Protein AF-A0A1M5C1E5-F1 (afdb_monomer)

InterPro domains:
  IPR022385 Rhs repeat-associated core [TIGR03696] (113-191)
  IPR050708 Type VI secretion system VgrG/RHS [PTHR32305] (22-192)

Organism: NCBI:txid1302685

pLDDT: mean 88.47, std 9.49, range [48.44, 97.88]

Secondary structure (DSSP, 8-state):
-EEEETTEEEEEETTEEEEEE---B-TTSPBPPPEEEEEEEEETTEEEETTTTEEEEEEE-TT--EEEEE--SSSSS---S--EEEEEEE-TTS-EEEEEEE-TTSEEEE--B-TTS-B-------------B-GGGPEEPTTS-EE-SSSEEETTTTEESS--TTGGGGTTS-TTBSGGG-TTT---SS--

Structure (mmCIF, N/CA/C/O backbone):
data_AF-A0A1M5C1E5-F1
#
_entry.id   AF-A0A1M5C1E5-F1
#
loop_
_atom_site.group_PDB
_atom_site.id
_atom_site.type_symbol
_atom_site.label_atom_id
_atom_site.label_alt_id
_atom_site.label_comp_id
_atom_site.label_asym_id
_atom_site.label_entity_id
_atom_site.label_seq_id
_atom_site.pdbx_PDB_ins_code
_atom_site.Cartn_x
_atom_site.Cartn_y
_atom_site.Cartn_z
_atom_site.occupancy
_atom_site.B_iso_or_equiv
_atom_site.auth_seq_id
_atom_site.auth_comp_id
_atom_site.auth_asym_id
_atom_site.auth_atom_id
_atom_site.pdbx_PDB_model_num
ATOM 1 N N . MET A 1 1 ? -10.486 11.184 -4.206 1.00 83.50 1 MET A N 1
ATOM 2 C CA . MET A 1 1 ? -9.919 11.755 -2.956 1.00 83.50 1 MET A CA 1
ATOM 3 C C . MET A 1 1 ? -8.552 12.344 -3.290 1.00 83.50 1 MET A C 1
ATOM 5 O O . MET A 1 1 ? -7.926 11.838 -4.205 1.00 83.50 1 MET A O 1
ATOM 9 N N . LYS A 1 2 ? -8.127 13.438 -2.652 1.00 86.75 2 LYS A N 1
ATOM 10 C CA . LYS A 1 2 ? -6.862 14.134 -2.951 1.00 86.75 2 LYS A CA 1
ATOM 11 C C . LYS A 1 2 ? -6.040 14.255 -1.671 1.00 86.75 2 LYS A C 1
ATOM 13 O O . LYS A 1 2 ? -6.591 14.672 -0.653 1.00 86.75 2 LYS A O 1
ATOM 18 N N . LYS A 1 3 ? -4.748 13.933 -1.739 1.00 85.31 3 LYS A N 1
ATOM 19 C CA . LYS A 1 3 ? -3.771 14.101 -0.653 1.00 85.31 3 LYS A CA 1
ATOM 20 C C . LYS A 1 3 ? -2.665 15.060 -1.088 1.00 85.31 3 LYS A C 1
ATOM 22 O O . LYS A 1 3 ? -2.269 15.080 -2.253 1.00 85.31 3 LYS A O 1
ATOM 27 N N . LEU A 1 4 ? -2.209 15.883 -0.148 1.00 83.75 4 LEU A N 1
ATOM 28 C CA . LEU A 1 4 ? -1.144 16.866 -0.336 1.00 83.75 4 LEU A CA 1
ATOM 29 C C . LEU A 1 4 ? -0.141 16.718 0.807 1.00 83.75 4 LEU A C 1
ATOM 31 O O . LEU A 1 4 ? -0.484 17.006 1.952 1.00 83.75 4 LEU A O 1
ATOM 35 N N . PHE A 1 5 ? 1.089 16.319 0.493 1.00 76.06 5 PHE A N 1
ATOM 36 C CA . PHE A 1 5 ? 2.175 16.203 1.468 1.00 76.06 5 PHE A CA 1
ATOM 37 C C . PHE A 1 5 ? 3.477 16.738 0.879 1.00 76.06 5 PHE A C 1
ATOM 39 O O . PHE A 1 5 ? 3.851 16.394 -0.238 1.00 76.06 5 PHE A O 1
ATOM 46 N N . GLY A 1 6 ? 4.161 17.623 1.612 1.00 71.31 6 GLY A N 1
ATOM 47 C CA . GLY A 1 6 ? 5.462 18.169 1.198 1.00 71.31 6 GLY A CA 1
ATOM 48 C C . GLY A 1 6 ? 5.471 18.881 -0.165 1.00 71.31 6 GLY A C 1
ATOM 49 O O . GLY A 1 6 ? 6.524 18.980 -0.781 1.00 71.31 6 GLY A O 1
ATOM 50 N N . GLY A 1 7 ? 4.312 19.341 -0.656 1.00 75.56 7 GLY A N 1
ATOM 51 C CA . GLY A 1 7 ? 4.154 19.946 -1.987 1.00 75.56 7 GLY A CA 1
ATOM 52 C C . GLY A 1 7 ? 3.824 18.960 -3.116 1.00 75.56 7 GLY A C 1
ATOM 53 O O . GLY A 1 7 ? 3.476 19.397 -4.210 1.00 75.56 7 GLY A O 1
ATOM 54 N N . LEU A 1 8 ? 3.858 17.650 -2.856 1.00 81.19 8 LEU A N 1
ATOM 55 C CA . LEU A 1 8 ? 3.439 16.610 -3.794 1.00 81.19 8 LEU A CA 1
ATOM 56 C C . LEU A 1 8 ? 1.943 16.312 -3.643 1.00 81.19 8 LEU A C 1
ATOM 58 O O . LEU A 1 8 ? 1.431 16.145 -2.533 1.00 81.19 8 LEU A O 1
ATOM 62 N N . GLN A 1 9 ? 1.252 16.237 -4.781 1.00 89.50 9 GLN A N 1
ATOM 63 C CA . GLN A 1 9 ? -0.158 15.872 -4.866 1.00 89.50 9 GLN A CA 1
ATOM 64 C C . GLN A 1 9 ? -0.317 14.423 -5.325 1.00 89.50 9 GLN A C 1
ATOM 66 O O . GLN A 1 9 ? 0.256 14.027 -6.345 1.00 89.50 9 GLN A O 1
ATOM 71 N N . THR A 1 10 ? -1.155 13.678 -4.604 1.00 89.69 10 THR A N 1
ATOM 72 C CA . THR A 1 10 ? -1.630 12.350 -5.002 1.00 89.69 10 THR A CA 1
ATOM 73 C C . THR A 1 10 ? -3.153 12.361 -5.074 1.00 89.69 10 THR A C 1
ATOM 75 O O . THR A 1 10 ? -3.825 12.668 -4.086 1.00 89.69 10 THR A O 1
ATOM 78 N N . ASP A 1 11 ? -3.697 12.006 -6.233 1.00 92.62 11 ASP A N 1
ATOM 79 C CA . ASP A 1 11 ? -5.134 11.895 -6.459 1.00 92.62 11 ASP A CA 1
ATOM 80 C C . ASP A 1 11 ? -5.540 10.428 -6.582 1.00 92.62 11 ASP A C 1
ATOM 82 O O . ASP A 1 11 ? -4.899 9.636 -7.267 1.00 92.62 11 ASP A O 1
ATOM 86 N N . TYR A 1 12 ? -6.644 10.088 -5.931 1.00 91.75 12 TYR A N 1
ATOM 87 C CA . TYR A 1 12 ? -7.248 8.764 -5.915 1.00 91.75 12 TYR A CA 1
ATOM 88 C C . TYR A 1 12 ? -8.570 8.838 -6.673 1.00 91.75 12 TYR A C 1
ATOM 90 O O .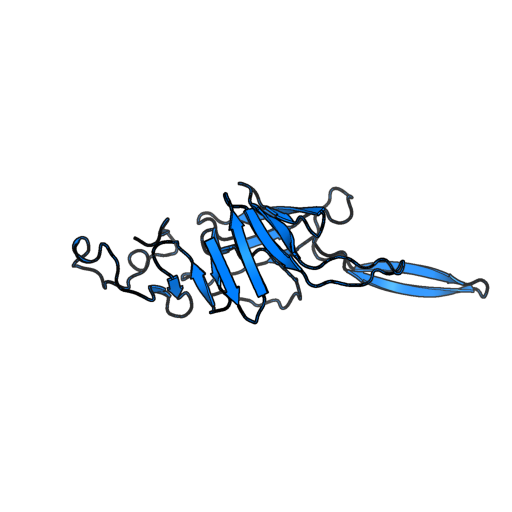 TYR A 1 12 ? -9.507 9.512 -6.211 1.00 91.75 12 TYR A O 1
ATOM 98 N N . LEU A 1 13 ? -8.645 8.154 -7.811 1.00 92.12 13 LEU A N 1
ATOM 99 C CA . LEU A 1 13 ? -9.820 8.093 -8.679 1.00 92.12 13 LEU A CA 1
ATOM 100 C C . LEU A 1 13 ? -10.108 6.628 -9.016 1.00 92.12 13 LEU A C 1
ATOM 102 O O . LEU A 1 13 ? -9.244 5.949 -9.557 1.00 92.12 13 LEU A O 1
ATOM 106 N N . ASP A 1 14 ? -11.294 6.143 -8.638 1.00 88.62 14 ASP A N 1
ATOM 107 C CA . ASP A 1 14 ? -11.742 4.755 -8.846 1.00 88.62 14 ASP A CA 1
ATOM 108 C C . ASP A 1 14 ? -10.737 3.681 -8.385 1.00 88.62 14 ASP A C 1
ATOM 110 O O . ASP A 1 14 ? -10.603 2.615 -8.975 1.00 88.62 14 ASP A O 1
ATOM 114 N N . GLY A 1 15 ? -10.017 3.968 -7.295 1.00 86.38 15 GLY A N 1
ATOM 115 C CA . GLY A 1 15 ? -9.001 3.077 -6.725 1.00 86.38 15 GLY A CA 1
ATOM 116 C C . GLY A 1 15 ? -7.611 3.214 -7.353 1.00 86.38 15 GLY A C 1
ATOM 117 O O . GLY A 1 15 ? -6.651 2.696 -6.791 1.00 86.38 15 GLY A O 1
ATOM 118 N N . PHE A 1 16 ? -7.464 3.953 -8.452 1.00 93.25 16 PHE A N 1
ATOM 119 C CA . PHE A 1 16 ? -6.165 4.258 -9.049 1.00 93.25 16 PHE A CA 1
ATOM 120 C C . PHE A 1 16 ? -5.522 5.466 -8.383 1.00 93.25 16 PHE A C 1
ATOM 122 O O . PHE A 1 16 ? -6.209 6.406 -7.978 1.00 93.25 16 PHE A O 1
ATOM 129 N N . GLN A 1 17 ? -4.193 5.449 -8.305 1.00 93.44 17 GLN A N 1
ATOM 130 C CA . GLN A 1 17 ? -3.409 6.560 -7.780 1.00 93.44 17 GLN A CA 1
ATOM 131 C C . GLN A 1 17 ? -2.730 7.298 -8.920 1.00 93.44 17 GLN A C 1
ATOM 133 O O . GLN A 1 17 ? -2.003 6.707 -9.722 1.00 93.44 17 GLN A O 1
ATOM 138 N N . TYR A 1 18 ? -2.912 8.607 -8.935 1.00 92.75 18 TYR A N 1
ATOM 139 C CA . TYR A 1 18 ? -2.228 9.534 -9.813 1.00 92.75 18 TYR A CA 1
ATOM 140 C C . TYR A 1 18 ? -1.311 10.392 -8.959 1.00 92.75 18 TYR A C 1
ATOM 142 O O . TYR A 1 18 ? -1.738 10.905 -7.928 1.00 92.75 18 TYR A O 1
ATOM 150 N N . LYS A 1 19 ? -0.064 10.577 -9.383 1.00 90.06 19 LYS A N 1
ATOM 151 C CA . LYS A 1 19 ? 0.907 11.415 -8.674 1.00 90.06 19 LYS A CA 1
ATOM 152 C C . LYS A 1 19 ? 1.333 12.563 -9.573 1.00 90.06 19 LYS A C 1
ATOM 154 O O . LYS A 1 19 ? 1.520 12.374 -10.777 1.00 90.06 19 LYS A O 1
ATOM 159 N N . PHE A 1 20 ? 1.466 13.749 -8.992 1.00 89.19 20 PHE A N 1
ATOM 160 C CA . PHE A 1 20 ? 2.030 14.887 -9.701 1.00 89.19 20 PHE A CA 1
ATOM 161 C C . PHE A 1 20 ? 3.510 14.632 -9.998 1.00 89.19 20 PHE A C 1
ATOM 163 O O . PHE A 1 20 ? 4.272 14.252 -9.105 1.00 89.19 20 PHE A O 1
ATOM 170 N N . THR A 1 21 ? 3.913 14.855 -11.244 1.00 85.56 21 THR A N 1
ATOM 171 C CA . THR A 1 21 ? 5.302 14.770 -11.695 1.00 85.56 21 THR A CA 1
ATOM 172 C C . THR A 1 21 ? 5.751 16.128 -12.210 1.00 85.56 21 THR A C 1
ATOM 174 O O . THR A 1 21 ? 5.031 16.762 -12.982 1.00 85.56 21 THR A O 1
ATOM 177 N N . TYR A 1 22 ? 6.942 16.561 -11.801 1.00 86.62 22 TYR A N 1
ATOM 178 C CA . TYR A 1 22 ? 7.580 17.755 -12.349 1.00 86.62 22 TYR A CA 1
ATOM 179 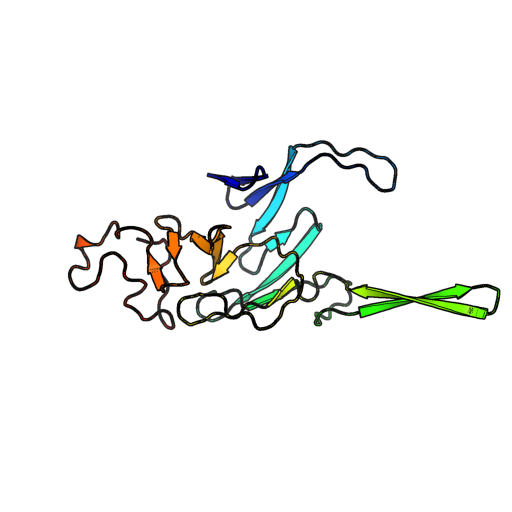C C . TYR A 1 22 ? 8.175 17.461 -13.728 1.00 86.62 22 TYR A C 1
ATOM 181 O O . TYR A 1 22 ? 8.555 16.325 -14.015 1.00 86.62 22 TYR A O 1
ATOM 189 N N . ALA A 1 23 ? 8.261 18.497 -14.562 1.00 88.31 23 ALA A N 1
ATOM 190 C CA . ALA A 1 23 ? 8.984 18.435 -15.823 1.00 88.31 23 ALA A CA 1
ATOM 191 C C . ALA A 1 23 ? 10.457 18.060 -15.583 1.00 88.31 23 ALA A C 1
ATOM 193 O O . ALA A 1 23 ? 11.100 18.588 -14.673 1.00 88.31 23 ALA A O 1
ATOM 194 N N . TRP A 1 24 ? 10.979 17.168 -16.418 1.00 87.00 24 TRP A N 1
ATOM 195 C CA . TRP A 1 24 ? 12.388 16.778 -16.462 1.00 87.00 24 TRP A CA 1
ATOM 196 C C . TRP A 1 24 ? 12.835 16.593 -17.917 1.00 87.00 24 TRP A C 1
ATOM 198 O O . TRP A 1 24 ? 12.003 16.308 -18.785 1.00 87.00 24 TRP A O 1
ATOM 208 N N . GLU A 1 25 ? 14.128 16.782 -18.165 1.00 90.38 25 GLU A N 1
ATOM 209 C CA . GLU A 1 25 ? 14.773 16.565 -19.462 1.00 90.38 25 GLU A CA 1
ATOM 210 C C . GLU A 1 25 ? 15.360 15.156 -19.506 1.00 90.38 25 GLU A C 1
ATOM 212 O O . GLU A 1 25 ? 16.130 14.790 -18.614 1.00 90.38 25 GLU A O 1
ATOM 217 N N . ASP A 1 26 ? 14.997 14.372 -20.520 1.00 83.88 26 ASP A N 1
ATOM 218 C CA . ASP A 1 26 ? 15.567 13.041 -20.700 1.00 83.88 26 ASP A CA 1
ATOM 219 C C . ASP A 1 26 ? 16.973 13.052 -21.310 1.00 83.88 26 ASP A C 1
ATOM 221 O O . ASP A 1 26 ? 17.477 14.074 -21.769 1.00 83.88 26 ASP A O 1
ATOM 225 N N . GLU A 1 27 ? 17.629 11.888 -21.324 1.00 85.06 27 GLU A N 1
ATOM 226 C CA . GLU A 1 27 ? 18.983 11.723 -21.877 1.00 85.06 27 GLU A CA 1
ATOM 227 C C . GLU A 1 27 ? 19.077 12.086 -23.372 1.00 85.06 27 GLU A C 1
ATOM 229 O O . GLU A 1 27 ? 20.174 12.262 -23.902 1.00 85.06 27 GLU A O 1
ATOM 234 N N . THR A 1 28 ? 17.935 12.213 -24.059 1.00 89.62 28 THR A N 1
ATOM 235 C CA . THR A 1 28 ? 17.840 12.624 -25.466 1.00 89.62 28 THR A CA 1
ATOM 236 C C . THR A 1 28 ? 17.576 14.124 -25.642 1.00 89.62 28 THR A C 1
ATOM 238 O O . THR A 1 28 ? 17.515 14.599 -26.776 1.00 89.62 28 THR A O 1
ATOM 241 N N . GLY A 1 29 ? 17.450 14.878 -24.544 1.00 88.56 29 GLY A N 1
ATOM 242 C CA . GLY A 1 29 ? 17.147 16.311 -24.539 1.00 88.56 29 GLY A CA 1
ATOM 243 C C . GLY A 1 29 ? 15.657 16.636 -24.687 1.00 88.56 29 GLY A C 1
ATOM 244 O O . GLY A 1 29 ? 15.286 17.776 -24.979 1.00 88.56 29 GLY A O 1
ATOM 245 N N . THR A 1 30 ? 14.774 15.644 -24.536 1.00 91.19 30 THR A N 1
ATOM 246 C CA . THR A 1 30 ? 13.326 15.847 -24.638 1.00 91.19 30 THR A CA 1
ATOM 247 C C . THR A 1 30 ? 12.769 16.268 -23.282 1.00 91.19 30 THR A C 1
ATOM 249 O O . THR A 1 30 ? 12.888 15.555 -22.287 1.00 91.19 30 THR A O 1
ATOM 252 N N . MET A 1 31 ? 12.103 17.423 -23.242 1.00 87.88 31 MET A N 1
ATOM 253 C CA . MET A 1 31 ? 11.408 17.894 -22.045 1.00 87.88 31 MET A CA 1
ATOM 254 C C . MET A 1 31 ? 10.065 17.189 -21.875 1.00 87.88 31 MET A C 1
ATOM 256 O O . MET A 1 31 ? 9.195 17.242 -22.748 1.00 87.88 31 MET A O 1
ATOM 260 N N . THR A 1 32 ? 9.855 16.593 -20.707 1.00 86.25 32 THR A N 1
ATOM 261 C CA . THR A 1 32 ? 8.530 16.132 -20.284 1.00 86.25 32 THR A CA 1
ATOM 262 C C . THR A 1 32 ? 7.710 17.287 -19.710 1.00 86.25 32 THR A C 1
ATOM 264 O O . THR A 1 32 ? 8.248 18.249 -19.165 1.00 86.25 32 THR A O 1
ATOM 267 N N . THR A 1 33 ? 6.384 17.213 -19.835 1.00 87.25 33 THR A N 1
ATOM 268 C CA . THR A 1 33 ? 5.474 18.200 -19.237 1.00 87.25 33 THR A CA 1
ATOM 269 C C . THR A 1 33 ? 5.168 17.845 -17.790 1.00 87.25 33 THR A C 1
ATOM 271 O O . THR A 1 33 ? 4.992 16.666 -17.459 1.00 87.25 33 THR A O 1
ATOM 274 N N . ASP A 1 34 ? 5.004 18.862 -16.952 1.00 89.75 34 ASP A N 1
ATOM 275 C CA . ASP A 1 34 ? 4.446 18.691 -15.621 1.00 89.75 34 ASP A CA 1
ATOM 276 C C . ASP A 1 34 ? 2.985 18.221 -15.687 1.00 89.75 34 ASP A C 1
ATOM 278 O O . ASP A 1 34 ? 2.272 18.407 -16.679 1.00 89.75 34 ASP A O 1
ATOM 282 N N . GLY A 1 35 ? 2.533 17.551 -14.631 1.00 90.81 35 GLY A N 1
ATOM 283 C CA . GLY A 1 35 ? 1.135 17.157 -14.515 1.00 90.81 35 GLY A CA 1
ATOM 284 C C . GLY A 1 35 ? 0.910 15.877 -13.732 1.00 90.81 35 GLY A C 1
ATOM 285 O O . GLY A 1 35 ? 1.833 15.242 -13.227 1.00 90.81 35 GLY A O 1
ATOM 286 N N . MET A 1 36 ? -0.360 15.496 -13.634 1.00 90.44 36 MET A N 1
ATOM 287 C CA . MET A 1 36 ? -0.764 14.249 -12.994 1.00 90.44 36 MET A CA 1
ATOM 288 C C . MET A 1 36 ? -0.504 13.072 -13.932 1.00 90.44 36 MET A C 1
ATOM 290 O O . MET A 1 36 ? -0.993 13.047 -15.064 1.00 90.44 36 MET A O 1
ATOM 294 N N . LYS A 1 37 ? 0.234 12.073 -13.449 1.00 90.75 37 LYS A N 1
ATOM 295 C CA . LYS A 1 37 ? 0.472 10.814 -14.161 1.00 90.75 37 LYS A CA 1
ATOM 296 C C . LYS A 1 37 ? -0.074 9.652 -13.349 1.00 90.75 37 LYS A C 1
ATOM 298 O O . LYS A 1 37 ? -0.010 9.661 -12.120 1.00 90.75 37 LYS A O 1
ATOM 303 N N . LEU A 1 38 ? -0.622 8.658 -14.044 1.00 91.44 38 LEU A N 1
ATOM 304 C CA . LEU A 1 38 ? -1.025 7.401 -13.426 1.00 91.44 38 LEU A CA 1
ATOM 305 C C . LEU A 1 38 ? 0.212 6.744 -12.804 1.00 91.44 38 LEU A C 1
ATOM 307 O O . LEU A 1 38 ? 1.207 6.525 -13.493 1.00 91.44 38 LEU A O 1
ATOM 311 N N . ARG A 1 39 ? 0.143 6.447 -11.507 1.00 91.62 39 ARG A N 1
ATOM 312 C CA . ARG A 1 39 ? 1.247 5.866 -10.744 1.00 91.62 39 ARG A CA 1
ATOM 313 C C . ARG A 1 39 ? 0.953 4.428 -10.355 1.00 91.62 39 ARG A C 1
ATOM 315 O O . ARG A 1 39 ? 1.749 3.573 -10.705 1.00 91.62 39 ARG A O 1
ATOM 322 N N . ILE A 1 40 ? -0.170 4.157 -9.691 1.00 94.19 40 ILE A N 1
ATOM 323 C CA . ILE A 1 40 ? -0.512 2.815 -9.194 1.00 94.19 40 ILE A CA 1
ATOM 324 C C . ILE A 1 40 ? -1.902 2.403 -9.678 1.00 94.19 40 ILE A C 1
ATOM 326 O O . ILE A 1 40 ? -2.872 3.141 -9.496 1.00 94.19 40 ILE A O 1
ATOM 330 N N . ILE A 1 41 ? -2.000 1.182 -10.201 1.00 94.88 41 ILE A N 1
ATOM 331 C CA . ILE A 1 41 ? -3.255 0.446 -10.387 1.00 94.88 41 ILE A CA 1
ATOM 332 C C . ILE A 1 41 ? -3.230 -0.751 -9.425 1.00 94.88 41 ILE A C 1
ATOM 334 O O . ILE A 1 41 ? -2.506 -1.709 -9.699 1.00 94.88 41 ILE A O 1
ATOM 338 N N . PRO A 1 42 ? -3.969 -0.734 -8.304 1.00 93.88 42 PRO A N 1
ATOM 339 C CA . PRO A 1 42 ? -4.030 -1.883 -7.411 1.00 93.88 42 PRO A CA 1
ATOM 340 C C . PRO A 1 42 ? -4.830 -3.029 -8.038 1.00 93.88 42 PRO A C 1
ATOM 342 O O . PRO A 1 42 ? -5.803 -2.815 -8.764 1.00 93.88 42 PRO A O 1
ATOM 345 N N . THR A 1 43 ? -4.442 -4.254 -7.711 1.00 94.38 43 THR A N 1
ATOM 346 C CA . THR A 1 43 ? -5.111 -5.491 -8.128 1.00 94.38 43 THR A CA 1
ATOM 347 C C . THR A 1 43 ? -5.260 -6.430 -6.925 1.00 94.38 43 THR A C 1
ATOM 349 O O . THR A 1 43 ? -4.652 -6.195 -5.879 1.00 94.38 43 THR A O 1
ATOM 352 N N . PRO A 1 44 ? -6.054 -7.513 -7.029 1.00 92.62 44 PRO A N 1
ATOM 353 C CA . PRO A 1 44 ? -6.202 -8.468 -5.928 1.00 92.62 44 PRO A CA 1
ATOM 354 C C . PRO A 1 44 ? -4.888 -9.127 -5.483 1.00 92.62 44 PRO A C 1
ATOM 356 O O . PRO A 1 44 ? -4.746 -9.478 -4.316 1.00 92.62 44 PRO A O 1
ATOM 359 N N . GLU A 1 45 ? -3.936 -9.291 -6.403 1.00 94.50 45 GLU A N 1
ATOM 360 C CA . GLU A 1 45 ? -2.670 -9.991 -6.156 1.00 94.50 45 GLU A CA 1
ATOM 361 C C . GLU A 1 45 ? -1.486 -9.038 -5.962 1.00 94.50 45 GLU A C 1
ATOM 363 O O . GLU A 1 45 ? -0.376 -9.489 -5.690 1.00 94.50 45 GLU A O 1
ATOM 368 N N . GLY A 1 46 ? -1.672 -7.728 -6.131 1.00 94.81 46 GLY A N 1
ATOM 369 C CA . GLY A 1 46 ? -0.543 -6.827 -6.291 1.00 94.81 46 GLY A CA 1
ATOM 370 C C . GLY A 1 46 ? -0.926 -5.433 -6.760 1.00 94.81 46 GLY A C 1
ATOM 371 O O . GLY A 1 46 ? -1.924 -4.854 -6.325 1.00 94.81 46 GLY A O 1
ATOM 372 N N . TYR A 1 47 ? -0.091 -4.874 -7.626 1.00 95.00 47 TYR A N 1
ATOM 373 C CA . TYR A 1 47 ? -0.340 -3.598 -8.277 1.00 95.00 47 TYR A CA 1
ATOM 374 C C . TYR A 1 47 ? 0.523 -3.440 -9.528 1.00 95.00 47 TYR A C 1
ATOM 376 O O . TYR A 1 47 ? 1.616 -3.987 -9.632 1.00 95.00 47 TYR A O 1
ATOM 384 N N . PHE A 1 48 ? 0.056 -2.632 -10.470 1.00 94.62 48 PHE A N 1
ATOM 385 C CA . PHE A 1 48 ? 0.855 -2.167 -11.595 1.00 94.62 48 PHE A CA 1
ATOM 386 C C . PHE A 1 48 ? 1.377 -0.753 -11.326 1.00 94.62 48 PHE A C 1
ATOM 388 O O . PHE A 1 48 ? 0.596 0.140 -10.986 1.00 94.62 48 PHE A O 1
ATOM 395 N N . ASP A 1 49 ? 2.686 -0.548 -11.486 1.00 92.69 49 ASP A N 1
ATOM 396 C CA . ASP A 1 49 ? 3.333 0.764 -11.458 1.00 92.69 49 ASP A CA 1
ATOM 397 C C . ASP A 1 49 ? 3.439 1.315 -12.885 1.00 92.69 49 ASP A C 1
ATOM 399 O O . ASP A 1 49 ? 4.218 0.825 -13.706 1.00 92.69 49 ASP A O 1
ATOM 403 N N . GLY A 1 50 ? 2.663 2.361 -13.169 1.00 90.81 50 GLY A N 1
ATOM 404 C CA . GLY A 1 50 ? 2.585 2.979 -14.491 1.00 90.81 50 GLY A CA 1
ATOM 405 C C . GLY A 1 50 ? 3.858 3.704 -14.926 1.00 90.81 50 GLY A C 1
ATOM 406 O O . GLY A 1 50 ? 4.120 3.789 -16.121 1.00 90.81 50 GLY A O 1
ATOM 407 N N . LEU A 1 51 ? 4.678 4.190 -13.988 1.00 85.88 51 LEU A N 1
ATOM 408 C CA . LEU A 1 51 ? 5.938 4.863 -14.328 1.00 85.88 51 LEU A CA 1
ATOM 409 C C . LEU A 1 51 ? 7.030 3.845 -14.665 1.00 85.88 51 LEU A C 1
ATOM 411 O O . LEU A 1 51 ? 7.826 4.071 -15.568 1.00 85.88 51 LEU A O 1
ATOM 415 N N . ARG A 1 52 ? 7.065 2.728 -13.926 1.00 86.25 52 ARG A N 1
ATOM 416 C CA . ARG A 1 52 ? 7.997 1.618 -14.182 1.00 86.25 52 ARG A CA 1
ATOM 417 C C . ARG A 1 52 ? 7.498 0.678 -15.279 1.00 86.25 52 ARG A C 1
ATOM 419 O O . ARG A 1 52 ? 8.235 -0.215 -15.680 1.00 86.25 52 ARG A O 1
ATOM 426 N N . ASN A 1 53 ? 6.258 0.875 -15.739 1.00 90.38 53 ASN A N 1
ATOM 427 C CA . ASN A 1 53 ? 5.553 0.010 -16.680 1.00 90.38 53 ASN A CA 1
ATOM 428 C C . ASN A 1 53 ? 5.661 -1.471 -16.279 1.00 90.38 53 ASN A C 1
ATOM 430 O O . ASN A 1 53 ? 6.006 -2.330 -17.091 1.00 90.38 53 ASN A O 1
ATOM 434 N N . ARG A 1 54 ? 5.433 -1.759 -14.993 1.00 91.25 54 ARG A N 1
ATOM 435 C CA . ARG A 1 54 ? 5.697 -3.079 -14.415 1.00 91.25 54 ARG A CA 1
ATOM 436 C C . ARG A 1 54 ? 4.645 -3.480 -13.399 1.00 91.25 54 ARG A C 1
ATOM 438 O O . ARG A 1 54 ? 4.175 -2.659 -12.616 1.00 91.25 54 ARG A O 1
ATOM 445 N N . TYR A 1 55 ? 4.309 -4.764 -13.404 1.00 93.75 55 TYR A N 1
ATOM 446 C CA . TYR A 1 55 ? 3.444 -5.367 -12.405 1.00 93.75 55 TYR A CA 1
ATOM 447 C C . TYR A 1 55 ? 4.256 -5.943 -11.245 1.00 93.75 55 TYR A C 1
ATOM 449 O O . TYR A 1 55 ? 5.228 -6.661 -11.467 1.00 93.75 55 TYR A O 1
ATOM 457 N N . PHE A 1 56 ? 3.817 -5.664 -10.025 1.00 93.62 56 PHE A N 1
ATOM 458 C CA . PHE A 1 56 ? 4.361 -6.203 -8.789 1.00 93.62 56 PHE A CA 1
ATOM 459 C C . PHE A 1 56 ? 3.316 -7.080 -8.109 1.00 93.62 56 PHE A C 1
ATOM 461 O O . PHE A 1 56 ? 2.178 -6.657 -7.903 1.00 93.62 56 PHE A O 1
ATOM 468 N N . TYR A 1 57 ? 3.717 -8.282 -7.715 1.00 94.44 57 TYR A N 1
ATOM 469 C CA . TYR A 1 57 ? 2.932 -9.190 -6.889 1.00 94.44 57 TYR A CA 1
ATOM 470 C C . TYR A 1 57 ? 3.185 -8.905 -5.412 1.00 94.44 57 TYR A C 1
ATOM 472 O O . TYR A 1 57 ? 4.298 -8.565 -5.010 1.00 94.44 57 TYR A O 1
ATOM 480 N N . ASN A 1 58 ? 2.154 -9.085 -4.593 1.00 94.56 58 ASN A N 1
ATOM 481 C CA . ASN A 1 58 ? 2.227 -8.996 -3.146 1.00 94.56 58 ASN A CA 1
ATOM 482 C C . ASN A 1 58 ? 2.018 -10.379 -2.532 1.00 94.56 58 ASN A C 1
ATOM 484 O O . ASN A 1 58 ? 0.959 -10.987 -2.669 1.00 94.56 58 ASN A O 1
ATOM 488 N N . TYR A 1 59 ? 3.006 -10.842 -1.776 1.00 93.81 59 TYR A N 1
ATOM 489 C CA . TYR A 1 59 ? 2.824 -11.951 -0.854 1.00 93.81 59 TYR A CA 1
ATOM 490 C C . TYR A 1 59 ? 2.282 -11.415 0.470 1.00 93.81 59 TYR A C 1
ATOM 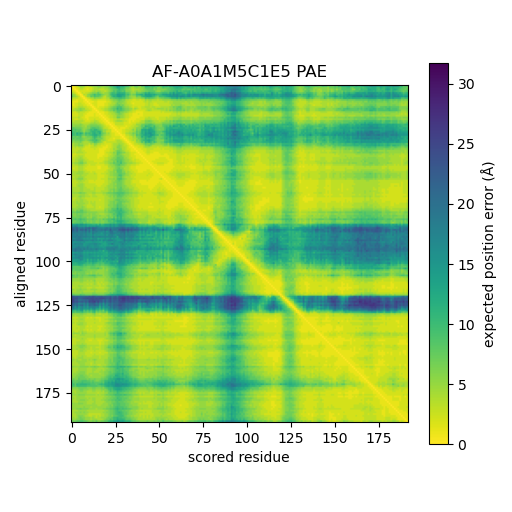492 O O . TYR A 1 59 ? 2.925 -10.594 1.136 1.00 93.81 59 TYR A O 1
ATOM 500 N N . THR A 1 60 ? 1.093 -11.875 0.845 1.00 95.31 60 THR A N 1
ATOM 501 C CA . THR A 1 60 ? 0.399 -11.452 2.060 1.00 95.31 60 THR A CA 1
ATOM 502 C C . THR A 1 60 ? 0.317 -12.578 3.082 1.00 95.31 60 THR A C 1
ATOM 504 O O . THR A 1 60 ? 0.315 -13.759 2.736 1.00 95.31 60 THR A O 1
ATOM 507 N N . ASP A 1 61 ? 0.274 -12.221 4.367 1.00 94.81 61 ASP A N 1
ATOM 508 C CA . ASP A 1 61 ? -0.065 -13.188 5.415 1.00 94.81 61 ASP A CA 1
ATOM 509 C C . ASP A 1 61 ? -1.586 -13.380 5.555 1.00 94.81 61 ASP A C 1
ATOM 511 O O . ASP A 1 61 ? -2.381 -12.773 4.835 1.00 94.81 61 ASP A O 1
ATOM 515 N N . HIS A 1 62 ? -2.014 -14.228 6.499 1.00 93.88 62 HIS A N 1
ATOM 516 C CA . HIS A 1 62 ? -3.431 -14.555 6.711 1.00 93.88 62 HIS A CA 1
ATOM 517 C C . HIS A 1 62 ? -4.295 -13.359 7.127 1.00 93.88 62 HIS A C 1
ATOM 519 O O . HIS A 1 62 ? -5.520 -13.473 7.104 1.00 93.88 62 HIS A O 1
ATOM 525 N N . LEU A 1 63 ? -3.680 -12.240 7.521 1.00 94.56 63 LEU A N 1
ATOM 526 C CA . LEU A 1 63 ? -4.377 -11.003 7.860 1.00 94.56 63 LEU A CA 1
ATOM 527 C C . LEU A 1 63 ? -4.348 -9.976 6.718 1.00 94.56 63 LEU A C 1
ATOM 529 O O . LEU A 1 63 ? -4.858 -8.868 6.863 1.00 94.56 63 LEU A O 1
ATOM 533 N N . GLY A 1 64 ? -3.747 -10.318 5.578 1.00 93.94 64 GLY A N 1
ATOM 534 C CA . GLY A 1 64 ? -3.592 -9.398 4.457 1.00 93.94 64 GLY A CA 1
ATOM 535 C C . GLY A 1 64 ? -2.457 -8.388 4.643 1.00 93.94 64 GLY A C 1
ATOM 536 O O . GLY A 1 64 ? -2.419 -7.388 3.927 1.00 93.94 64 GLY A O 1
ATOM 537 N N . ASN A 1 65 ? -1.524 -8.613 5.576 1.00 94.31 65 ASN A N 1
ATOM 538 C CA . ASN A 1 65 ? -0.325 -7.778 5.669 1.00 94.31 65 ASN A CA 1
ATOM 539 C C . ASN A 1 65 ? 0.605 -8.095 4.505 1.00 94.31 65 ASN A C 1
ATOM 541 O O . ASN A 1 65 ? 0.971 -9.256 4.321 1.00 94.31 65 ASN A O 1
ATOM 545 N N . ILE A 1 66 ? 1.040 -7.079 3.763 1.00 93.50 66 ILE A N 1
ATOM 546 C CA . ILE A 1 66 ? 1.986 -7.265 2.657 1.00 93.50 66 ILE A CA 1
ATOM 547 C C . ILE A 1 66 ? 3.376 -7.546 3.224 1.00 93.50 66 ILE A C 1
ATOM 549 O O . ILE A 1 66 ? 4.021 -6.659 3.778 1.00 93.50 66 ILE A O 1
ATOM 553 N N . ARG A 1 67 ? 3.842 -8.788 3.085 1.00 91.00 67 ARG A N 1
ATOM 554 C CA . ARG A 1 67 ? 5.133 -9.260 3.607 1.00 91.00 67 ARG A CA 1
ATOM 555 C C . ARG A 1 67 ? 6.265 -9.110 2.609 1.00 91.00 67 ARG A C 1
ATOM 557 O O . ARG A 1 67 ? 7.378 -8.806 3.022 1.00 91.00 67 ARG A O 1
ATOM 564 N N . LEU A 1 68 ? 5.972 -9.299 1.329 1.00 89.44 68 LEU A N 1
ATOM 565 C CA . LEU A 1 68 ? 6.917 -9.124 0.233 1.00 89.44 68 LEU A CA 1
ATOM 566 C C . LEU A 1 68 ? 6.175 -8.545 -0.973 1.00 89.44 68 LEU A C 1
ATOM 568 O O . LEU A 1 68 ? 5.099 -9.032 -1.313 1.00 89.44 68 LEU A O 1
ATOM 572 N N . SER A 1 69 ? 6.760 -7.543 -1.618 1.00 90.38 69 SER A N 1
ATOM 573 C CA . SER A 1 69 ? 6.387 -7.099 -2.963 1.00 90.38 69 SER A CA 1
ATOM 574 C C . SER A 1 69 ? 7.509 -7.479 -3.924 1.00 90.38 69 SER A C 1
ATOM 576 O O . SER A 1 69 ? 8.673 -7.268 -3.587 1.00 90.38 69 SER A O 1
ATOM 578 N N . TYR A 1 70 ? 7.190 -8.043 -5.086 1.00 89.94 70 TYR A N 1
ATOM 579 C CA . TYR A 1 70 ? 8.191 -8.574 -6.019 1.00 89.94 70 TYR A CA 1
ATOM 580 C C . TYR A 1 70 ? 7.694 -8.557 -7.470 1.00 89.94 70 TYR A C 1
ATOM 582 O O . TYR A 1 70 ? 6.489 -8.502 -7.718 1.00 89.94 70 TYR A O 1
ATOM 590 N N . SER A 1 71 ? 8.607 -8.606 -8.434 1.00 91.81 71 SER A N 1
ATOM 591 C CA . SER A 1 71 ? 8.315 -8.715 -9.870 1.00 91.81 71 SER A CA 1
ATOM 592 C C . SER A 1 71 ? 9.442 -9.462 -10.580 1.00 91.81 71 SER A C 1
ATOM 594 O O . SER A 1 71 ? 10.519 -9.588 -10.024 1.00 91.81 71 SER A O 1
ATOM 596 N N . ASP A 1 72 ? 9.201 -9.942 -11.796 1.00 90.25 72 ASP A N 1
ATOM 597 C CA . ASP A 1 72 ? 10.263 -10.454 -12.672 1.00 90.25 72 ASP A CA 1
ATOM 598 C C . ASP A 1 72 ? 10.800 -9.275 -13.495 1.00 90.25 72 ASP A C 1
ATOM 600 O O . ASP A 1 72 ? 10.227 -8.874 -14.514 1.00 90.25 72 ASP A O 1
ATOM 604 N N . ALA A 1 73 ? 11.804 -8.599 -12.946 1.00 87.38 73 ALA A N 1
ATOM 605 C CA . ALA A 1 73 ? 12.318 -7.342 -13.465 1.00 87.38 73 ALA A CA 1
ATOM 606 C C . ALA A 1 73 ? 13.274 -7.549 -14.641 1.00 87.38 73 ALA A C 1
ATOM 608 O O . ALA A 1 73 ? 13.351 -6.674 -15.512 1.00 87.38 73 ALA A O 1
ATOM 609 N N . ASN A 1 74 ? 14.000 -8.668 -14.644 1.00 86.69 74 ASN A N 1
ATOM 610 C CA . ASN A 1 74 ? 14.948 -9.040 -15.691 1.00 86.69 74 ASN A CA 1
ATOM 611 C C . ASN A 1 74 ? 14.322 -9.930 -16.792 1.00 86.69 74 ASN A C 1
ATOM 613 O O . ASN A 1 74 ? 14.905 -10.039 -17.873 1.00 86.69 74 ASN A O 1
ATOM 617 N N . GLY A 1 75 ? 13.132 -10.498 -16.565 1.00 88.12 75 GLY A N 1
ATOM 618 C CA . GLY A 1 75 ? 12.390 -11.310 -17.530 1.00 88.12 75 GLY A CA 1
ATOM 619 C C . GLY A 1 75 ? 12.888 -12.752 -17.657 1.00 88.12 75 GLY A C 1
ATOM 620 O O . GLY A 1 75 ? 12.673 -13.366 -18.707 1.00 88.12 75 GLY A O 1
ATOM 621 N N . ASP A 1 76 ? 13.587 -13.283 -16.651 1.00 89.56 76 ASP A N 1
ATOM 622 C CA . ASP A 1 76 ? 14.148 -14.641 -16.664 1.00 89.56 76 ASP A CA 1
ATOM 623 C C . ASP A 1 76 ? 13.213 -15.711 -16.063 1.00 89.56 76 ASP A C 1
ATOM 625 O O . ASP A 1 76 ? 13.560 -16.897 -16.043 1.00 89.56 76 ASP A O 1
ATOM 629 N N . ALA A 1 77 ? 12.006 -15.311 -15.642 1.00 88.38 77 ALA A N 1
ATOM 630 C CA . ALA A 1 77 ? 11.000 -16.130 -14.965 1.00 88.38 77 ALA A CA 1
ATOM 631 C C . ALA A 1 77 ? 11.423 -16.680 -13.589 1.00 88.38 77 ALA A C 1
ATOM 633 O O . ALA A 1 77 ? 10.765 -17.583 -13.054 1.00 88.38 77 ALA A O 1
ATOM 634 N N . ILE A 1 78 ? 12.484 -16.141 -12.988 1.00 86.38 78 ILE A N 1
ATOM 635 C CA . ILE A 1 78 ? 12.985 -16.509 -11.667 1.00 86.38 78 ILE A CA 1
ATOM 636 C C . ILE A 1 78 ? 13.077 -15.252 -10.805 1.00 86.38 78 ILE A C 1
ATOM 638 O O . ILE A 1 78 ? 14.059 -14.524 -10.811 1.00 86.38 78 ILE A O 1
ATOM 642 N N . VAL A 1 79 ? 12.087 -15.082 -9.930 1.00 86.12 79 VAL A N 1
ATOM 643 C CA . VAL A 1 79 ? 12.146 -14.028 -8.917 1.00 86.12 79 VAL A CA 1
ATOM 644 C C . VAL A 1 79 ? 13.182 -14.409 -7.867 1.00 86.12 79 VAL A C 1
ATOM 646 O O . VAL A 1 79 ? 12.987 -15.350 -7.086 1.00 86.12 79 VAL A O 1
ATOM 649 N N . THR A 1 80 ? 14.280 -13.667 -7.829 1.00 77.38 80 THR A N 1
ATOM 650 C CA . THR A 1 80 ? 15.285 -13.786 -6.766 1.00 77.38 80 THR A CA 1
ATOM 651 C C . THR A 1 80 ? 15.288 -12.532 -5.888 1.00 77.38 80 THR A C 1
ATOM 653 O O . THR A 1 80 ? 14.477 -11.627 -6.064 1.00 77.38 80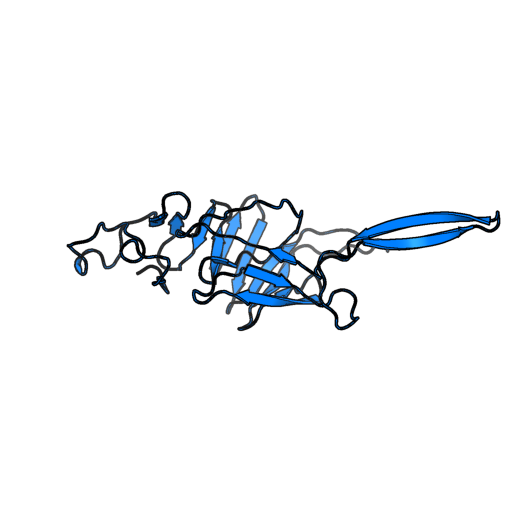 THR A O 1
ATOM 656 N N . GLY A 1 81 ? 16.129 -12.494 -4.849 1.00 73.62 81 GLY A N 1
ATOM 657 C CA . GLY A 1 81 ? 16.397 -11.220 -4.170 1.00 73.62 81 GLY A CA 1
ATOM 658 C C . GLY A 1 81 ? 17.124 -10.249 -5.108 1.00 73.62 81 GLY A C 1
ATOM 659 O O . GLY A 1 81 ? 17.415 -10.600 -6.244 1.00 73.62 81 GLY A O 1
ATOM 660 N N . ASP A 1 82 ? 17.477 -9.056 -4.628 1.00 67.19 82 ASP A N 1
ATOM 661 C CA . ASP A 1 82 ? 18.247 -8.093 -5.426 1.00 67.19 82 ASP A CA 1
ATOM 662 C C . ASP A 1 82 ? 19.501 -8.722 -6.045 1.00 67.19 82 ASP A C 1
ATOM 664 O O . ASP A 1 82 ? 20.488 -9.015 -5.362 1.00 67.19 82 ASP A O 1
ATOM 668 N N . ILE A 1 83 ? 19.453 -8.918 -7.362 1.00 65.44 83 ILE A N 1
ATOM 669 C CA . ILE A 1 83 ? 20.570 -9.427 -8.147 1.00 65.44 83 ILE A CA 1
ATOM 670 C C . ILE A 1 83 ? 21.517 -8.267 -8.417 1.00 65.44 83 ILE A C 1
ATOM 672 O O . ILE A 1 83 ? 21.125 -7.250 -8.998 1.00 65.44 83 ILE A O 1
ATOM 676 N N . VAL A 1 84 ? 22.785 -8.452 -8.062 1.00 71.25 84 VAL A N 1
ATOM 677 C CA . VAL A 1 84 ? 23.870 -7.629 -8.591 1.00 71.25 84 VAL A CA 1
ATOM 678 C C . VAL A 1 84 ? 24.212 -8.167 -9.975 1.00 71.25 84 VAL A C 1
ATOM 680 O O . VAL A 1 84 ? 24.809 -9.236 -10.096 1.00 71.25 84 VAL A O 1
ATOM 683 N N . ILE A 1 85 ? 23.813 -7.444 -11.018 1.00 71.75 85 ILE A N 1
ATOM 684 C CA . ILE A 1 85 ? 24.277 -7.719 -12.374 1.00 71.75 85 ILE A CA 1
ATOM 685 C C . ILE A 1 85 ? 25.659 -7.100 -12.520 1.00 71.75 85 ILE A C 1
ATOM 687 O O . ILE A 1 85 ? 25.840 -5.898 -12.317 1.00 71.75 85 ILE A O 1
ATOM 691 N N . GLU A 1 86 ? 26.621 -7.930 -12.897 1.00 83.31 86 GLU A N 1
ATOM 692 C CA . GLU A 1 86 ? 27.958 -7.501 -13.277 1.00 83.31 86 GLU A CA 1
ATOM 693 C C . GLU A 1 86 ? 27.991 -7.266 -14.793 1.00 83.31 86 GLU A C 1
ATOM 695 O O . GLU A 1 86 ? 27.811 -8.188 -15.590 1.00 83.31 86 GLU A O 1
ATOM 700 N N . ASN A 1 87 ? 28.184 -6.011 -15.201 1.00 83.44 87 ASN A N 1
ATOM 701 C CA . ASN A 1 87 ? 28.325 -5.631 -16.602 1.00 83.44 87 ASN A CA 1
ATOM 702 C C . ASN A 1 87 ? 29.787 -5.283 -16.895 1.00 83.44 87 ASN A C 1
ATOM 704 O O . ASN A 1 87 ? 30.265 -4.223 -16.485 1.00 83.44 87 ASN A O 1
ATOM 708 N N . CYS A 1 88 ? 30.487 -6.174 -17.597 1.00 88.56 88 CYS A N 1
ATOM 709 C CA . CYS A 1 88 ? 31.901 -6.027 -17.929 1.00 88.56 88 CYS A CA 1
ATOM 710 C C . CYS A 1 88 ? 32.120 -5.629 -19.391 1.00 88.56 88 CYS A C 1
ATOM 712 O O . CYS A 1 88 ? 31.541 -6.216 -20.305 1.00 88.56 88 CYS A O 1
ATOM 714 N N . GLN A 1 89 ? 33.034 -4.689 -19.622 1.00 89.31 89 GLN A N 1
ATOM 715 C CA . GLN A 1 89 ? 33.540 -4.334 -20.944 1.00 89.31 89 GLN A CA 1
ATOM 716 C C . GLN A 1 89 ? 35.052 -4.542 -20.999 1.00 89.31 89 GLN A C 1
ATOM 718 O O . GLN A 1 89 ? 35.792 -4.020 -20.163 1.00 89.31 89 GLN A O 1
ATOM 723 N N . THR A 1 90 ? 35.509 -5.294 -22.001 1.00 92.00 90 THR A N 1
ATOM 724 C CA . THR A 1 90 ? 36.935 -5.448 -22.308 1.00 92.00 90 THR A CA 1
ATOM 725 C C . THR A 1 90 ? 37.345 -4.397 -23.333 1.00 92.00 90 THR A C 1
ATOM 727 O O . THR A 1 90 ? 36.739 -4.280 -24.400 1.00 92.00 90 THR A O 1
ATOM 730 N N . PHE A 1 91 ? 38.384 -3.636 -23.015 1.00 91.75 91 PHE A N 1
ATOM 731 C CA . PHE A 1 91 ? 38.954 -2.624 -23.889 1.00 91.75 91 PHE A CA 1
ATOM 732 C C . PHE A 1 91 ? 39.995 -3.235 -24.845 1.00 91.75 91 PHE A C 1
ATOM 734 O O . PHE A 1 91 ? 40.545 -4.306 -24.577 1.00 91.75 91 PHE A O 1
ATOM 741 N N . PRO A 1 92 ? 40.311 -2.564 -25.970 1.00 94.88 92 PRO A N 1
ATOM 742 C CA . PRO A 1 92 ? 41.280 -3.061 -26.952 1.00 94.88 92 PRO A CA 1
ATOM 743 C C . PRO A 1 92 ? 42.699 -3.306 -26.413 1.00 94.88 92 PRO A C 1
ATOM 745 O O . PRO A 1 92 ? 43.473 -4.013 -27.051 1.00 94.88 92 PRO A O 1
ATOM 748 N N . ASP A 1 93 ? 43.052 -2.729 -25.262 1.00 94.94 93 ASP A N 1
ATOM 749 C CA . ASP A 1 93 ? 44.331 -2.939 -24.571 1.00 94.94 93 ASP A CA 1
ATOM 750 C C . ASP A 1 93 ? 44.361 -4.218 -23.706 1.00 94.94 93 ASP A C 1
ATOM 752 O O . ASP A 1 93 ? 45.379 -4.524 -23.085 1.00 94.94 93 ASP A O 1
ATOM 756 N N . GLY A 1 94 ? 43.256 -4.971 -23.671 1.00 91.75 94 GLY A N 1
ATOM 757 C CA . GLY A 1 94 ? 43.091 -6.188 -22.877 1.00 91.75 94 GLY A CA 1
ATOM 758 C C . GLY A 1 94 ? 42.650 -5.944 -21.432 1.00 91.75 94 GLY A C 1
ATOM 759 O O . GLY A 1 94 ? 42.426 -6.912 -20.703 1.00 91.75 94 GLY A O 1
ATOM 760 N N . SER A 1 95 ? 42.493 -4.688 -21.001 1.00 92.56 95 SER A N 1
ATOM 761 C CA . SER A 1 95 ? 41.910 -4.372 -19.696 1.00 92.56 95 SER A CA 1
ATOM 762 C C . SER A 1 95 ? 40.398 -4.629 -19.701 1.00 92.56 95 SER A C 1
ATOM 764 O O . SER A 1 95 ? 39.741 -4.536 -20.735 1.00 92.56 95 SER A O 1
ATOM 766 N N . THR A 1 96 ? 39.829 -4.995 -18.551 1.00 94.06 96 THR A N 1
ATOM 767 C CA . THR A 1 96 ? 38.378 -5.186 -18.389 1.00 94.06 96 THR A CA 1
ATOM 768 C C . THR A 1 96 ? 37.887 -4.327 -17.232 1.00 94.06 96 THR A C 1
ATOM 770 O O . THR A 1 96 ? 38.449 -4.401 -16.140 1.00 94.06 96 THR A O 1
ATOM 773 N N . ALA A 1 97 ? 36.852 -3.518 -17.467 1.00 90.38 97 ALA A N 1
ATOM 774 C CA . ALA A 1 97 ? 36.136 -2.796 -16.418 1.00 90.38 97 ALA A CA 1
ATOM 775 C C . ALA A 1 97 ? 34.744 -3.393 -16.239 1.00 90.38 97 ALA A C 1
ATOM 777 O O . ALA A 1 97 ? 34.045 -3.619 -17.224 1.00 90.38 97 ALA A O 1
ATOM 778 N N . CYS A 1 98 ? 34.348 -3.616 -14.989 1.00 90.06 98 CYS A N 1
ATOM 779 C CA . CYS A 1 98 ? 33.040 -4.144 -14.629 1.00 90.06 98 CYS A CA 1
ATOM 780 C C . CYS A 1 98 ? 32.311 -3.144 -13.739 1.00 90.06 98 CYS A C 1
ATOM 782 O O . CYS A 1 98 ? 32.882 -2.639 -12.771 1.00 90.06 98 CYS A O 1
ATOM 784 N N . ASN A 1 99 ? 31.052 -2.873 -14.066 1.00 86.31 99 ASN A N 1
ATOM 785 C CA . ASN A 1 99 ? 30.157 -2.085 -13.236 1.00 86.31 99 ASN A CA 1
ATOM 786 C C . ASN A 1 99 ? 29.043 -2.985 -12.708 1.00 86.31 99 ASN A C 1
ATOM 788 O O . ASN A 1 99 ? 28.416 -3.726 -13.466 1.00 86.31 99 ASN A O 1
ATOM 792 N N . ASN A 1 100 ? 28.784 -2.871 -11.410 1.00 83.31 100 ASN A N 1
ATOM 793 C CA . ASN A 1 100 ? 27.755 -3.631 -10.722 1.00 83.31 100 ASN A CA 1
ATOM 794 C C . ASN A 1 100 ? 26.502 -2.770 -10.577 1.00 83.31 100 ASN A C 1
ATOM 796 O O . ASN A 1 100 ? 26.565 -1.697 -9.973 1.00 83.31 100 ASN A O 1
ATOM 800 N N . TYR A 1 101 ? 25.369 -3.248 -11.087 1.00 77.31 101 TYR A N 1
ATOM 801 C CA . TYR A 1 101 ? 24.074 -2.587 -10.918 1.00 77.31 101 TYR A CA 1
ATOM 802 C C . TYR A 1 101 ? 23.054 -3.563 -10.343 1.00 77.31 101 TYR A C 1
ATOM 804 O O . TYR A 1 101 ? 23.032 -4.741 -10.693 1.00 77.31 101 TYR A O 1
ATOM 812 N N . ILE A 1 102 ? 22.209 -3.064 -9.445 1.00 77.12 102 ILE A N 1
ATOM 813 C CA . ILE A 1 102 ? 21.082 -3.826 -8.908 1.00 77.12 102 ILE A CA 1
ATOM 814 C C . ILE A 1 102 ? 19.944 -3.717 -9.909 1.00 77.12 102 ILE A C 1
ATOM 816 O O . ILE A 1 102 ? 19.638 -2.607 -10.342 1.00 77.12 102 ILE A O 1
ATOM 820 N N . THR A 1 103 ? 19.311 -4.839 -10.250 1.00 78.00 103 THR A N 1
ATOM 821 C CA . THR A 1 103 ? 18.053 -4.813 -11.008 1.00 78.00 103 THR A CA 1
ATOM 822 C C . THR A 1 103 ? 16.911 -4.540 -10.037 1.00 78.00 103 THR A C 1
ATOM 824 O O . THR A 1 103 ? 16.539 -5.441 -9.285 1.00 78.00 103 THR A O 1
ATOM 827 N N . PRO A 1 104 ? 16.340 -3.322 -10.003 1.00 77.75 104 PRO A N 1
ATOM 828 C CA . PRO A 1 104 ? 15.304 -3.006 -9.038 1.00 77.75 104 PRO A CA 1
ATOM 829 C C . PRO A 1 104 ? 14.030 -3.754 -9.401 1.00 77.75 104 PRO A C 1
ATOM 831 O O . PRO A 1 104 ? 13.690 -3.889 -10.581 1.00 77.75 104 PRO A O 1
ATOM 834 N N . GLY A 1 105 ? 13.294 -4.166 -8.380 1.00 80.19 105 GLY A N 1
ATOM 835 C CA . GLY A 1 105 ? 11.967 -4.739 -8.511 1.00 80.19 105 GLY A CA 1
ATOM 836 C C . GLY A 1 105 ? 11.909 -6.260 -8.541 1.00 80.19 105 GLY A C 1
ATOM 837 O O . GLY A 1 105 ? 10.797 -6.767 -8.477 1.00 80.19 105 GLY A O 1
ATOM 838 N N . GLU A 1 106 ? 13.039 -6.975 -8.560 1.00 85.94 106 GLU A N 1
ATOM 839 C CA . GLU A 1 106 ? 13.066 -8.418 -8.263 1.00 85.94 106 GLU A CA 1
ATOM 840 C C . GLU A 1 106 ? 12.431 -8.667 -6.889 1.00 85.94 106 GLU A C 1
ATOM 842 O O . GLU A 1 106 ? 11.321 -9.184 -6.784 1.00 85.94 106 GLU A O 1
ATOM 847 N N . ALA A 1 107 ? 13.037 -8.115 -5.838 1.00 85.12 107 ALA A N 1
ATOM 848 C CA . ALA A 1 107 ? 12.384 -7.883 -4.558 1.00 85.12 107 ALA A CA 1
ATOM 849 C C . ALA A 1 107 ? 12.194 -6.372 -4.378 1.00 85.12 107 ALA A C 1
ATOM 851 O O . ALA A 1 107 ? 13.150 -5.635 -4.219 1.00 85.12 107 ALA A O 1
ATOM 852 N N . GLU A 1 108 ? 10.957 -5.884 -4.398 1.00 83.38 108 GLU A N 1
ATOM 853 C CA . GLU A 1 108 ? 10.652 -4.450 -4.244 1.00 83.38 108 GLU A CA 1
ATOM 854 C C . GLU A 1 108 ? 10.514 -4.035 -2.774 1.00 83.38 108 GLU A C 1
ATOM 856 O O . GLU A 1 108 ? 10.480 -2.856 -2.434 1.00 83.38 108 GLU A O 1
ATOM 861 N N . GLY A 1 109 ? 10.353 -4.987 -1.862 1.00 81.12 109 GLY A N 1
ATOM 862 C CA . GLY A 1 109 ? 10.356 -4.675 -0.441 1.00 81.12 109 GLY A CA 1
ATOM 863 C C . GLY A 1 109 ? 9.823 -5.797 0.417 1.00 81.12 109 GLY A C 1
ATOM 864 O O . GLY A 1 109 ? 8.843 -6.449 0.066 1.00 81.12 109 GLY A O 1
ATOM 865 N N . ALA A 1 110 ? 10.450 -5.974 1.575 1.00 84.62 110 ALA A N 1
ATOM 866 C CA . ALA A 1 110 ? 10.037 -6.919 2.597 1.00 84.62 110 ALA A CA 1
ATOM 867 C C . ALA A 1 110 ? 9.593 -6.159 3.850 1.00 84.62 110 ALA A C 1
ATOM 869 O O . ALA A 1 110 ? 10.355 -5.358 4.392 1.00 84.62 110 ALA A O 1
ATOM 870 N N . ASN A 1 111 ? 8.376 -6.425 4.328 1.00 87.25 111 ASN A N 1
ATOM 871 C CA . ASN A 1 111 ? 7.845 -5.773 5.520 1.00 87.25 111 ASN A CA 1
ATOM 872 C C . ASN A 1 111 ? 7.585 -6.795 6.624 1.00 87.25 111 ASN A C 1
ATOM 874 O O . ASN A 1 111 ? 6.816 -7.752 6.477 1.00 87.25 111 ASN A O 1
ATOM 878 N N . ASN A 1 112 ? 8.181 -6.530 7.779 1.00 90.31 112 ASN A N 1
ATOM 879 C CA . ASN A 1 112 ? 7.860 -7.220 9.014 1.00 90.31 112 ASN A CA 1
ATOM 880 C C . ASN A 1 112 ? 7.075 -6.282 9.918 1.00 90.31 112 ASN A C 1
ATOM 882 O O . ASN A 1 112 ? 7.305 -5.077 9.926 1.00 90.31 112 ASN A O 1
ATOM 886 N N . TYR A 1 113 ? 6.151 -6.840 10.690 1.00 92.81 113 TYR A N 1
ATOM 887 C CA . TYR A 1 113 ? 5.288 -6.071 11.574 1.00 92.81 113 TYR A CA 1
ATOM 888 C C . TYR A 1 113 ? 5.336 -6.658 12.976 1.00 92.81 113 TYR A C 1
ATOM 890 O O . TYR A 1 113 ? 5.276 -7.878 13.158 1.00 92.81 113 TYR A O 1
ATOM 898 N N . TYR A 1 114 ? 5.392 -5.781 13.969 1.00 94.94 114 TYR A N 1
ATOM 899 C CA . TYR A 1 114 ? 4.923 -6.104 15.306 1.00 94.94 114 TYR A CA 1
ATOM 900 C C . TYR A 1 114 ? 3.418 -6.420 15.269 1.00 94.94 114 TYR A C 1
ATOM 902 O O . TYR A 1 114 ? 2.730 -6.020 14.326 1.00 94.94 114 TYR A O 1
ATOM 910 N N . PRO A 1 115 ? 2.863 -7.094 16.295 1.00 95.31 115 PRO A N 1
ATOM 911 C CA . PRO A 1 115 ? 1.460 -7.510 16.288 1.00 95.31 115 PRO A CA 1
ATOM 912 C C . PRO A 1 115 ? 0.457 -6.385 15.995 1.00 95.31 115 PRO A C 1
ATOM 914 O O . PRO A 1 115 ? -0.521 -6.616 15.297 1.00 95.31 115 PRO A O 1
ATOM 917 N N . PHE A 1 116 ? 0.717 -5.171 16.487 1.00 96.81 116 PHE A N 1
ATOM 918 C CA . PHE A 1 116 ? -0.129 -3.984 16.285 1.00 96.81 116 PHE A CA 1
ATOM 919 C C . PHE A 1 116 ? 0.238 -3.177 15.024 1.00 96.81 116 PHE A C 1
ATOM 921 O O . PHE A 1 116 ? -0.086 -2.002 14.905 1.00 96.81 116 PHE A O 1
ATOM 928 N N . GLY A 1 117 ? 0.941 -3.786 14.072 1.00 94.69 117 GLY A N 1
ATOM 929 C CA . GLY A 1 117 ? 1.180 -3.197 12.756 1.00 94.69 117 GLY A CA 1
ATOM 930 C C . GLY A 1 117 ? 2.316 -2.186 12.677 1.00 94.69 117 GLY A C 1
ATOM 931 O O . GLY A 1 117 ? 2.595 -1.691 11.583 1.00 94.69 117 GLY A O 1
ATOM 932 N N . LEU A 1 118 ? 3.009 -1.902 13.788 1.00 94.06 118 LEU A N 1
ATOM 933 C CA . LEU A 1 118 ? 4.243 -1.124 13.729 1.00 94.06 118 LEU A CA 1
ATOM 934 C C . LEU A 1 118 ? 5.269 -1.907 12.921 1.00 94.06 118 LEU A C 1
ATOM 936 O O . LEU A 1 118 ? 5.497 -3.095 13.150 1.00 94.06 118 LEU A O 1
ATOM 940 N N . MET A 1 119 ? 5.879 -1.226 11.967 1.00 88.56 119 MET A N 1
ATOM 941 C CA . MET A 1 119 ? 6.843 -1.826 11.071 1.00 88.56 119 MET A CA 1
ATOM 942 C C . MET A 1 119 ? 8.126 -2.189 11.846 1.00 88.56 119 MET A C 1
ATOM 944 O O . MET A 1 119 ? 8.742 -1.351 12.500 1.00 88.56 119 MET A O 1
ATOM 948 N N . HIS A 1 120 ? 8.491 -3.467 11.815 1.00 85.81 120 HIS A N 1
ATOM 949 C CA . HIS A 1 120 ? 9.608 -4.077 12.532 1.00 85.81 120 HIS A CA 1
ATOM 950 C C . HIS A 1 120 ? 10.770 -4.286 11.555 1.00 85.81 120 HIS A C 1
ATOM 952 O O . HIS A 1 120 ? 11.073 -5.407 11.149 1.00 85.81 120 HIS A O 1
ATOM 958 N N . ASN A 1 121 ? 11.381 -3.197 11.096 1.00 70.56 121 ASN A N 1
ATOM 959 C CA . ASN A 1 121 ? 12.400 -3.297 10.054 1.00 70.56 121 ASN A CA 1
ATOM 960 C C . ASN A 1 121 ? 13.774 -3.614 10.644 1.00 70.56 121 ASN A C 1
ATOM 962 O O . ASN A 1 121 ? 14.320 -2.830 11.412 1.00 70.56 121 ASN A O 1
ATOM 966 N N . ALA A 1 122 ? 14.340 -4.748 10.223 1.00 50.50 122 ALA A N 1
ATOM 967 C CA . ALA A 1 122 ? 15.745 -5.104 10.424 1.00 50.50 122 ALA A CA 1
ATOM 968 C C . ALA A 1 122 ? 16.596 -4.920 9.151 1.00 50.50 122 ALA A C 1
ATOM 970 O O . ALA A 1 122 ? 17.809 -5.097 9.212 1.00 50.50 122 ALA A O 1
ATOM 971 N N . GLN A 1 123 ? 15.998 -4.581 7.999 1.00 52.62 123 GLN A N 1
ATOM 972 C CA . GLN A 1 123 ? 16.735 -4.484 6.737 1.00 52.62 123 GLN A CA 1
ATOM 973 C C . GLN A 1 123 ? 16.459 -3.171 6.002 1.00 52.62 123 GLN A C 1
ATOM 975 O O . GLN A 1 123 ? 15.372 -2.937 5.482 1.00 52.62 123 GLN A O 1
ATOM 980 N N . SER A 1 124 ? 17.491 -2.327 5.975 1.00 49.22 124 SER A N 1
ATOM 981 C CA . SER A 1 124 ? 17.609 -1.133 5.140 1.00 49.22 124 SER A CA 1
ATOM 982 C C . SER A 1 124 ? 17.943 -1.538 3.709 1.00 49.22 124 SER A C 1
ATOM 984 O O . SER A 1 124 ? 19.058 -1.322 3.239 1.00 49.22 124 SER A O 1
ATOM 986 N N . TYR A 1 125 ? 17.004 -2.159 3.012 1.00 53.22 125 TYR A N 1
ATOM 987 C CA . TYR A 1 125 ? 17.077 -2.115 1.562 1.00 53.22 125 TYR A CA 1
ATOM 988 C C . TYR A 1 125 ? 16.453 -0.791 1.130 1.00 53.22 125 TYR A C 1
ATOM 990 O O . TYR A 1 125 ? 15.316 -0.491 1.498 1.00 53.22 125 TYR A O 1
ATOM 998 N N . ASN A 1 126 ? 17.224 0.038 0.423 1.00 48.44 126 ASN A N 1
ATOM 999 C CA . ASN A 1 126 ? 16.757 1.304 -0.145 1.00 48.44 126 ASN A CA 1
ATOM 1000 C C . ASN A 1 126 ? 15.836 1.019 -1.338 1.00 4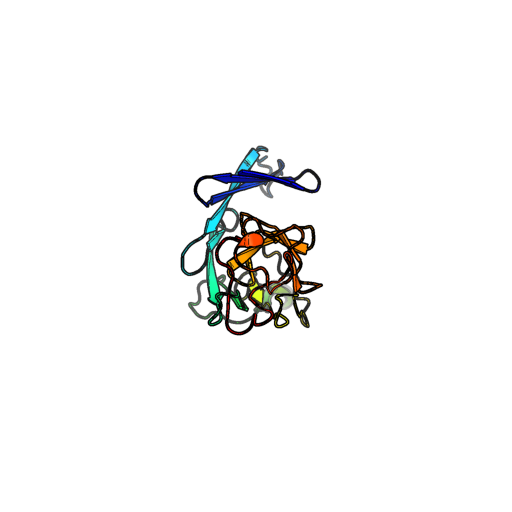8.44 126 ASN A C 1
ATOM 1002 O O . ASN A 1 126 ? 16.158 1.339 -2.479 1.00 48.44 126 ASN A O 1
ATOM 1006 N N . PHE A 1 127 ? 14.709 0.369 -1.074 1.00 54.34 127 PHE A N 1
ATOM 1007 C CA . PHE A 1 127 ? 13.679 0.170 -2.068 1.00 54.34 127 PHE A CA 1
ATOM 1008 C C . PHE A 1 127 ? 12.781 1.387 -2.099 1.00 54.34 127 PHE A C 1
ATOM 1010 O O . PHE A 1 127 ? 12.126 1.729 -1.113 1.00 54.34 127 PHE A O 1
ATOM 1017 N N . ASP A 1 128 ? 12.740 2.030 -3.256 1.00 55.56 128 ASP A N 1
ATOM 1018 C CA . ASP A 1 128 ? 11.870 3.166 -3.512 1.00 55.56 128 ASP A CA 1
ATOM 1019 C C . ASP A 1 128 ? 10.449 2.654 -3.818 1.00 55.56 128 ASP A C 1
ATOM 1021 O O . ASP A 1 128 ? 9.925 2.793 -4.927 1.00 55.56 128 ASP A O 1
ATOM 1025 N N . ASN A 1 129 ? 9.846 1.959 -2.847 1.00 69.12 129 ASN A N 1
ATOM 1026 C CA . ASN A 1 129 ? 8.543 1.326 -3.003 1.00 69.12 129 ASN A CA 1
ATOM 1027 C C . ASN A 1 129 ? 7.448 2.384 -2.885 1.00 69.12 129 ASN A C 1
ATOM 1029 O O . ASN A 1 129 ? 7.040 2.773 -1.791 1.00 69.12 129 ASN A O 1
ATOM 1033 N N . ALA A 1 130 ? 6.950 2.831 -4.035 1.00 75.38 130 ALA A N 1
ATOM 1034 C CA . ALA A 1 130 ? 5.891 3.830 -4.104 1.00 75.38 130 ALA A CA 1
ATOM 1035 C C . ALA A 1 130 ? 4.503 3.304 -3.705 1.00 75.38 130 ALA A C 1
ATOM 1037 O O . ALA A 1 130 ? 3.563 4.095 -3.612 1.00 75.38 130 ALA A O 1
ATOM 1038 N N . TYR A 1 131 ? 4.351 1.997 -3.481 1.00 87.31 131 TYR A N 1
ATOM 1039 C CA . TYR A 1 131 ? 3.104 1.401 -3.030 1.00 87.31 131 TYR A CA 1
ATOM 1040 C C . TYR A 1 131 ? 3.022 1.398 -1.501 1.00 87.31 131 TYR A C 1
ATOM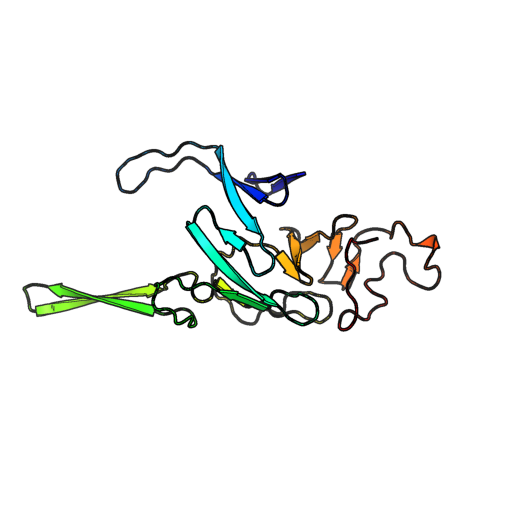 1042 O O . TYR A 1 131 ? 3.614 0.564 -0.812 1.00 87.31 131 TYR A O 1
ATOM 1050 N N . ASN A 1 132 ? 2.242 2.334 -0.961 1.00 88.81 132 ASN A N 1
ATOM 1051 C CA . ASN A 1 132 ? 2.148 2.595 0.479 1.00 88.81 132 ASN A CA 1
ATOM 1052 C C . ASN A 1 132 ? 1.148 1.708 1.235 1.00 88.81 132 ASN A C 1
ATOM 1054 O O . ASN A 1 132 ? 0.963 1.877 2.437 1.00 88.81 132 ASN A O 1
ATOM 1058 N N . TYR A 1 133 ? 0.504 0.747 0.579 1.00 92.06 133 TYR A N 1
ATOM 1059 C CA . TYR A 1 133 ? -0.375 -0.202 1.259 1.00 92.06 133 TYR A CA 1
ATOM 1060 C C . TYR A 1 133 ? 0.486 -1.278 1.919 1.00 92.06 133 TYR A C 1
ATOM 1062 O O . TYR A 1 133 ? 1.326 -1.882 1.254 1.00 92.06 133 TYR A O 1
ATOM 1070 N N . LYS A 1 134 ? 0.330 -1.472 3.235 1.00 92.31 134 LYS A N 1
ATOM 1071 C CA . LYS A 1 134 ? 1.237 -2.298 4.053 1.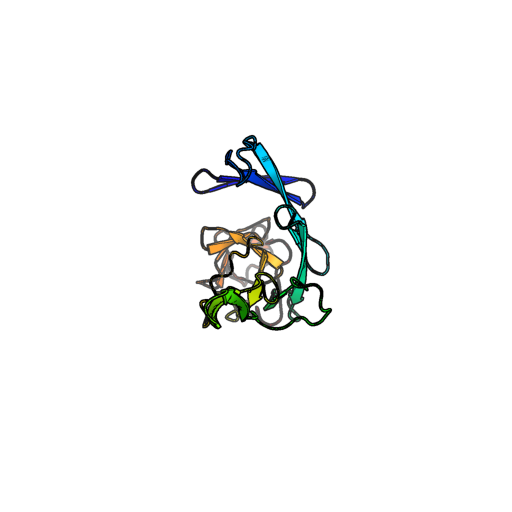00 92.31 134 LYS A CA 1
ATOM 1072 C C . LYS A 1 134 ? 0.444 -3.217 5.000 1.00 92.31 134 LYS A C 1
ATOM 1074 O O . LYS A 1 134 ? -0.011 -4.283 4.585 1.00 92.31 134 LYS A O 1
ATOM 1079 N N . TYR A 1 135 ? 0.262 -2.815 6.258 1.00 95.38 135 TYR A N 1
ATOM 1080 C CA . TYR A 1 135 ? -0.465 -3.578 7.279 1.00 95.38 135 TYR A CA 1
ATOM 1081 C C . TYR A 1 135 ? -1.971 -3.636 6.975 1.00 95.38 135 TYR A C 1
ATOM 1083 O O . TYR A 1 135 ? -2.580 -2.610 6.674 1.00 95.38 135 TYR A O 1
ATOM 1091 N N . ASN A 1 136 ? -2.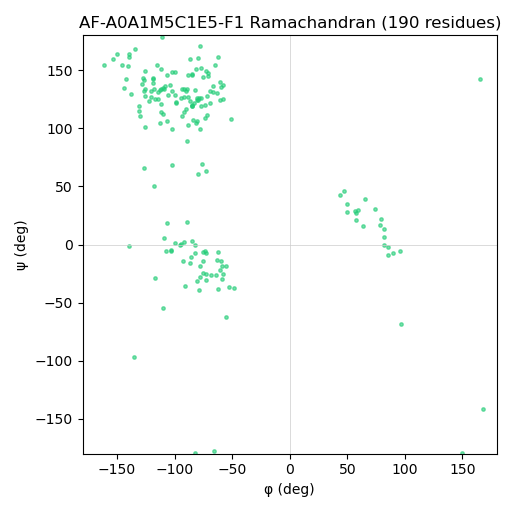565 -4.830 7.040 1.00 95.50 136 ASN A N 1
ATOM 1092 C CA . ASN A 1 136 ? -3.963 -5.147 6.719 1.00 95.50 136 ASN A CA 1
ATOM 1093 C C . ASN A 1 136 ? -4.443 -4.612 5.358 1.00 95.50 136 ASN A C 1
ATOM 1095 O O . ASN A 1 136 ? -5.616 -4.264 5.195 1.00 95.50 136 ASN A O 1
ATOM 1099 N N . GLY A 1 137 ? -3.526 -4.463 4.396 1.00 92.94 137 GLY A N 1
ATOM 1100 C CA . GLY A 1 137 ? -3.820 -3.831 3.112 1.00 92.94 137 GLY A CA 1
ATOM 1101 C C . GLY A 1 137 ? -4.319 -2.390 3.255 1.00 92.94 137 GLY A C 1
ATOM 1102 O O . GLY A 1 137 ? -5.132 -1.946 2.448 1.00 92.94 137 GLY A O 1
ATOM 1103 N N . LYS A 1 138 ? -3.889 -1.668 4.296 1.00 94.62 138 LYS A N 1
ATOM 1104 C CA . LYS A 1 138 ? -4.194 -0.249 4.502 1.00 94.62 138 LYS A CA 1
ATOM 1105 C C . LYS A 1 138 ? -3.010 0.615 4.132 1.00 94.62 138 LYS A C 1
ATOM 1107 O O . LYS A 1 138 ? -1.853 0.212 4.269 1.00 94.62 138 LYS A O 1
ATOM 1112 N N . GLU A 1 139 ? -3.320 1.810 3.655 1.00 93.00 139 GLU A N 1
ATOM 1113 C CA . GLU A 1 139 ? -2.317 2.758 3.202 1.00 93.00 139 GLU A CA 1
ATOM 1114 C C . GLU A 1 139 ? -1.643 3.438 4.393 1.00 93.00 139 GLU A C 1
ATOM 1116 O O . GLU A 1 139 ? -2.295 4.131 5.180 1.00 93.00 139 GLU A O 1
ATOM 1121 N N . LEU A 1 140 ? -0.331 3.256 4.507 1.00 92.25 140 LEU A N 1
ATOM 1122 C CA . LEU A 1 140 ? 0.510 3.991 5.435 1.00 92.25 140 LEU A CA 1
ATOM 1123 C C . LEU A 1 140 ? 0.686 5.422 4.924 1.00 92.25 140 LEU A C 1
ATOM 1125 O O . LEU A 1 140 ? 1.199 5.645 3.830 1.00 92.25 140 LEU A O 1
ATOM 1129 N N . GLN A 1 141 ? 0.257 6.382 5.729 1.00 90.38 141 GLN A N 1
ATOM 1130 C CA . GLN A 1 141 ? 0.461 7.798 5.470 1.00 90.38 141 GLN A CA 1
ATOM 1131 C C . GLN A 1 141 ? 1.874 8.217 5.872 1.00 90.38 141 GLN A C 1
ATOM 1133 O O . GLN A 1 141 ? 2.510 7.602 6.730 1.00 90.38 141 GLN A O 1
ATOM 1138 N N . GLU A 1 142 ? 2.328 9.339 5.331 1.00 85.44 142 GLU A N 1
ATOM 1139 C CA . GLU A 1 142 ? 3.610 9.972 5.648 1.00 85.44 142 GLU A CA 1
ATOM 1140 C C . GLU A 1 142 ? 3.718 10.359 7.132 1.00 85.44 142 GLU A C 1
ATOM 1142 O O . GLU A 1 142 ? 4.813 10.472 7.675 1.00 85.44 142 GLU A O 1
ATOM 1147 N N . THR A 1 143 ? 2.579 10.518 7.815 1.00 86.69 143 THR A N 1
ATOM 1148 C CA . THR A 1 143 ? 2.497 10.741 9.267 1.00 86.69 143 THR A CA 1
ATOM 1149 C C . THR A 1 143 ? 2.784 9.487 10.100 1.00 86.69 143 THR A C 1
ATOM 1151 O O . THR A 1 143 ? 2.806 9.570 11.326 1.00 86.69 143 THR A O 1
ATOM 1154 N N . GLY A 1 144 ? 2.968 8.323 9.468 1.00 89.94 144 GLY A N 1
ATOM 1155 C CA . GLY A 1 144 ? 3.152 7.033 10.138 1.00 89.94 144 GLY A CA 1
ATOM 1156 C C . GLY A 1 144 ? 1.849 6.357 10.577 1.00 89.94 144 GLY A C 1
ATOM 1157 O O . GLY A 1 144 ? 1.891 5.329 11.250 1.00 89.94 144 GLY A O 1
ATOM 1158 N N . MET A 1 145 ? 0.691 6.910 10.204 1.00 94.31 145 MET A N 1
ATOM 1159 C CA . MET A 1 145 ? -0.629 6.359 10.527 1.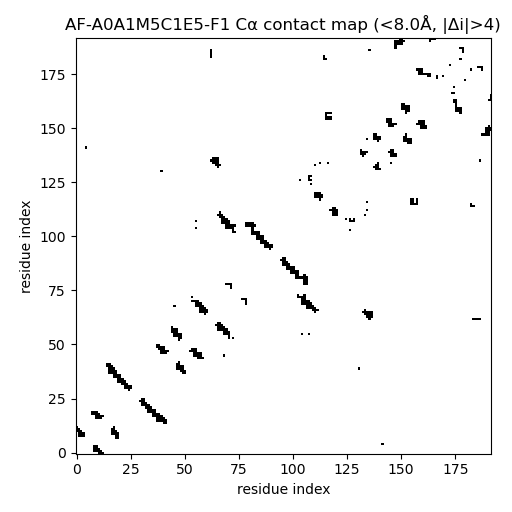00 94.31 145 MET A CA 1
ATOM 1160 C C . MET A 1 145 ? -1.211 5.590 9.343 1.00 94.31 145 MET A C 1
ATOM 1162 O O . MET A 1 145 ? -0.991 5.957 8.194 1.00 94.31 145 MET A O 1
ATOM 1166 N N . TYR A 1 146 ? -2.006 4.560 9.608 1.00 95.81 146 TYR A N 1
ATOM 1167 C CA . TYR A 1 146 ? -2.726 3.831 8.566 1.00 95.81 146 TYR A CA 1
ATOM 1168 C C . TYR A 1 146 ? -4.108 4.430 8.314 1.00 95.81 146 TYR A C 1
ATOM 1170 O O . TYR A 1 146 ? -4.874 4.644 9.254 1.00 95.81 146 TYR A O 1
ATOM 1178 N N . ASP A 1 147 ? -4.449 4.647 7.047 1.00 94.44 147 ASP A N 1
ATOM 1179 C CA . ASP A 1 147 ? -5.773 5.100 6.617 1.00 94.44 147 ASP A CA 1
ATOM 1180 C C . ASP A 1 147 ? -6.732 3.907 6.485 1.00 94.44 147 ASP A C 1
ATOM 1182 O O . ASP A 1 147 ? -6.609 3.089 5.569 1.00 94.44 147 ASP A O 1
ATOM 1186 N N . TYR A 1 148 ? -7.681 3.786 7.418 1.00 95.44 148 TYR A N 1
ATOM 1187 C CA . TYR A 1 148 ? -8.731 2.762 7.365 1.00 95.44 148 TYR A CA 1
ATOM 1188 C C . TYR A 1 148 ? -10.022 3.276 6.713 1.00 95.44 148 TYR A C 1
ATOM 1190 O O . TYR A 1 148 ? -10.971 2.510 6.567 1.00 95.44 148 TYR A O 1
ATOM 1198 N N . GLY A 1 149 ? -10.064 4.538 6.278 1.00 93.06 149 GLY A N 1
ATOM 1199 C CA . GLY A 1 149 ? -11.245 5.185 5.715 1.00 93.06 149 GLY A CA 1
ATOM 1200 C C . GLY A 1 149 ? -11.995 6.012 6.753 1.00 93.06 149 GLY A C 1
ATOM 1201 O O . GLY A 1 149 ? -12.012 7.237 6.659 1.00 93.06 149 GLY A O 1
ATOM 1202 N N . ALA A 1 150 ? -12.620 5.380 7.754 1.00 94.12 150 ALA A N 1
ATOM 1203 C CA . ALA A 1 150 ? -13.350 6.135 8.779 1.00 94.12 150 ALA A CA 1
ATOM 1204 C C . ALA A 1 150 ? -12.430 6.766 9.839 1.00 94.12 150 ALA A C 1
ATOM 1206 O O . ALA A 1 150 ? -12.785 7.786 10.432 1.00 94.12 150 ALA A O 1
ATOM 1207 N N . ARG A 1 151 ? -11.259 6.167 10.089 1.00 95.69 151 ARG A N 1
ATOM 1208 C CA . ARG A 1 151 ? -10.293 6.614 11.102 1.00 95.69 151 ARG A CA 1
ATOM 1209 C C . ARG A 1 151 ? -8.854 6.370 10.650 1.00 95.69 151 ARG A C 1
ATOM 1211 O O . ARG A 1 151 ? -8.576 5.434 9.903 1.00 95.69 151 ARG A O 1
ATOM 1218 N N . PHE A 1 152 ? -7.936 7.169 11.193 1.00 96.06 152 PHE A N 1
ATOM 1219 C CA . PHE A 1 152 ? -6.503 6.891 11.134 1.00 96.06 152 PHE A CA 1
ATOM 1220 C C . PHE A 1 152 ? -6.075 6.031 12.328 1.00 96.06 152 PHE A C 1
ATOM 1222 O O . PHE A 1 152 ? -6.353 6.362 13.488 1.00 96.06 152 PHE A O 1
ATOM 1229 N N . TYR A 1 153 ? -5.412 4.916 12.035 1.00 97.88 153 TYR A N 1
ATOM 1230 C CA . TYR A 1 153 ? -4.861 3.991 13.020 1.00 97.88 153 TYR A CA 1
ATOM 1231 C C . TYR A 1 153 ? -3.398 4.324 13.316 1.00 97.88 153 TYR A C 1
ATOM 1233 O O . TYR A 1 153 ? -2.605 4.517 12.396 1.00 97.88 153 TYR A O 1
ATOM 1241 N N . MET A 1 154 ? -3.043 4.361 14.598 1.00 97.50 154 MET A N 1
ATOM 1242 C CA . MET A 1 154 ? -1.700 4.648 15.096 1.00 97.50 154 MET A CA 1
ATOM 1243 C C . MET A 1 154 ? -1.021 3.332 15.514 1.00 97.50 154 MET A C 1
ATOM 1245 O O . MET A 1 154 ? -1.323 2.806 16.594 1.00 97.50 154 MET A O 1
ATOM 1249 N N . PRO A 1 155 ? -0.153 2.750 14.665 1.00 95.94 155 PRO A N 1
ATOM 1250 C CA . PRO A 1 155 ? 0.441 1.437 14.919 1.00 95.94 155 PRO A CA 1
ATOM 1251 C C . PRO A 1 155 ? 1.509 1.448 16.023 1.00 95.94 155 PRO A C 1
ATOM 1253 O O . PRO A 1 155 ? 1.737 0.431 16.673 1.00 95.94 155 PRO A O 1
ATOM 1256 N N . ASP A 1 156 ? 2.144 2.594 16.259 1.00 94.88 156 ASP A N 1
ATOM 1257 C CA . ASP A 1 156 ? 3.163 2.826 17.290 1.00 94.88 156 ASP A CA 1
ATOM 1258 C C . ASP A 1 156 ? 2.631 2.629 18.717 1.00 94.88 156 ASP A C 1
ATOM 1260 O O . ASP A 1 156 ? 3.310 2.046 19.561 1.00 94.88 156 ASP A O 1
ATOM 1264 N N . ILE A 1 157 ? 1.391 3.050 18.972 1.00 96.00 157 ILE A N 1
ATOM 1265 C CA . ILE A 1 157 ? 0.693 2.857 20.253 1.00 96.00 157 ILE A CA 1
ATOM 1266 C C . ILE A 1 157 ? -0.423 1.805 20.181 1.00 96.00 157 ILE A C 1
ATOM 1268 O O . ILE A 1 157 ? -1.034 1.466 21.197 1.00 96.00 157 ILE A O 1
ATOM 1272 N N . GLY A 1 158 ? -0.716 1.289 18.986 1.00 96.75 158 GLY A N 1
ATOM 1273 C CA . GLY A 1 158 ? -1.732 0.270 18.740 1.00 96.75 158 GLY A CA 1
ATOM 1274 C C . GLY A 1 158 ? -3.166 0.733 19.024 1.00 96.75 158 GLY A C 1
ATOM 1275 O O . GLY A 1 158 ? -3.954 -0.029 19.600 1.00 96.75 158 GLY A O 1
ATOM 1276 N N . ARG A 1 159 ? -3.515 1.981 18.683 1.00 97.19 159 ARG A N 1
ATOM 1277 C CA . ARG A 1 159 ? -4.821 2.610 18.982 1.00 97.19 159 ARG A CA 1
ATOM 1278 C C . ARG A 1 159 ? -5.340 3.446 17.813 1.00 97.19 159 ARG A C 1
ATOM 1280 O O . ARG A 1 159 ? -4.592 3.804 16.911 1.00 97.19 159 ARG A O 1
ATOM 1287 N N . TRP A 1 160 ? -6.626 3.779 17.845 1.00 97.62 160 TRP A N 1
ATOM 1288 C CA . TRP A 1 160 ? -7.198 4.781 16.943 1.00 97.62 160 TRP A CA 1
ATOM 1289 C C . TRP A 1 160 ? -6.812 6.195 17.372 1.00 97.62 160 TRP A C 1
ATOM 1291 O O . TRP A 1 160 ? -6.769 6.480 18.567 1.00 97.62 160 TRP A O 1
ATOM 1301 N N . GLY A 1 161 ? -6.592 7.089 16.405 1.00 93.06 161 GLY A N 1
ATOM 1302 C CA . GLY A 1 161 ? -6.322 8.504 16.689 1.00 93.06 161 GLY A CA 1
ATOM 1303 C C . GLY A 1 161 ? -7.560 9.306 17.109 1.00 93.06 161 GLY A C 1
ATOM 1304 O O . GLY A 1 161 ? -7.433 10.411 17.627 1.00 93.06 161 GLY A O 1
ATOM 1305 N N . VAL A 1 162 ? -8.764 8.762 16.896 1.00 95.81 162 VAL A N 1
ATOM 1306 C CA . VAL A 1 162 ? -10.047 9.416 17.200 1.00 95.81 162 VAL A CA 1
ATOM 1307 C C . VAL A 1 162 ? -11.049 8.428 17.804 1.00 95.81 162 VAL A C 1
ATOM 1309 O O . VAL A 1 162 ? -10.897 7.211 17.671 1.00 95.81 162 VAL A O 1
ATOM 1312 N N . VAL A 1 163 ? -12.077 8.970 18.466 1.00 95.81 163 VAL A N 1
ATOM 1313 C CA . VAL A 1 163 ? -13.175 8.204 19.075 1.00 95.81 163 VAL A CA 1
ATOM 1314 C C . VAL A 1 163 ? -13.915 7.391 18.014 1.00 95.81 163 VAL A C 1
ATOM 1316 O O . VAL A 1 163 ? -14.235 7.893 16.939 1.00 95.81 163 VAL A O 1
ATOM 1319 N N . ASP A 1 164 ? -14.206 6.138 18.345 1.00 94.81 164 ASP A N 1
ATOM 1320 C CA . ASP A 1 164 ? -15.017 5.235 17.537 1.00 94.81 164 ASP A CA 1
ATOM 1321 C C . ASP A 1 164 ? -16.431 5.789 17.251 1.00 94.81 164 ASP A C 1
ATOM 1323 O O . ASP A 1 164 ? -17.166 6.078 18.202 1.00 94.81 164 ASP A O 1
ATOM 1327 N N . PRO A 1 165 ? -16.862 5.899 15.976 1.00 93.56 165 PRO A N 1
ATOM 1328 C CA . PRO A 1 165 ? -18.228 6.300 15.628 1.00 93.56 165 PRO A CA 1
ATOM 1329 C C . PRO A 1 165 ? -19.315 5.390 16.221 1.00 93.56 165 PRO A C 1
ATOM 1331 O O . PRO A 1 165 ? -20.451 5.822 16.417 1.00 93.56 165 PRO A O 1
ATOM 1334 N N . LEU A 1 166 ? -18.984 4.130 16.506 1.00 92.69 166 LEU A N 1
ATOM 1335 C CA . LEU A 1 166 ? -19.843 3.118 17.111 1.00 92.69 166 LEU A CA 1
ATOM 1336 C C . LEU A 1 166 ? -19.479 2.829 18.577 1.00 92.69 166 LEU A C 1
ATOM 1338 O O . LEU A 1 166 ? -19.938 1.820 19.125 1.00 92.69 166 LEU A O 1
ATOM 1342 N N . ALA A 1 167 ? -18.737 3.721 19.251 1.00 93.44 167 ALA A N 1
ATOM 1343 C CA . ALA A 1 167 ? -18.322 3.560 20.651 1.00 93.44 167 ALA A CA 1
ATOM 1344 C C . ALA A 1 167 ? -19.478 3.158 21.588 1.00 93.44 167 ALA A C 1
ATOM 1346 O O . ALA A 1 167 ? -19.311 2.334 22.488 1.00 93.44 167 ALA A O 1
ATOM 1347 N N . GLU A 1 168 ? -20.682 3.690 21.357 1.00 92.75 168 GLU A N 1
ATOM 1348 C CA . GLU A 1 168 ? -21.867 3.407 22.175 1.00 92.75 168 GLU A CA 1
ATOM 1349 C C . GLU A 1 168 ? -22.327 1.943 22.132 1.00 92.75 168 GLU A C 1
ATOM 1351 O O . GLU A 1 168 ? -22.946 1.468 23.093 1.00 92.75 168 GLU A O 1
ATOM 1356 N N . LYS A 1 169 ? -22.025 1.219 21.045 1.00 91.44 169 LYS A N 1
ATOM 1357 C CA . LYS A 1 169 ? -22.322 -0.216 20.905 1.00 91.44 169 LYS A CA 1
ATOM 1358 C C . LYS A 1 169 ? -21.352 -1.076 21.716 1.00 91.44 169 LYS A C 1
ATOM 1360 O O . LYS A 1 169 ? -21.716 -2.167 22.149 1.00 91.44 169 LYS A O 1
ATOM 1365 N N . TYR A 1 170 ? -20.152 -0.564 21.989 1.00 87.88 170 TYR A N 1
ATOM 1366 C CA . TYR A 1 170 ? -19.060 -1.286 22.639 1.00 87.88 170 TYR A CA 1
ATOM 1367 C C . TYR A 1 170 ? -18.657 -0.659 23.976 1.00 87.88 170 TYR A C 1
ATOM 1369 O O . TYR A 1 170 ? -17.481 -0.485 24.272 1.00 87.88 170 TYR A O 1
ATOM 1377 N N . ARG A 1 171 ? -19.639 -0.405 24.851 1.00 87.50 171 ARG A N 1
ATOM 1378 C CA . ARG A 1 171 ? -19.449 0.281 26.151 1.00 87.50 171 ARG A CA 1
ATOM 1379 C C . ARG A 1 171 ? -18.410 -0.343 27.094 1.00 87.50 171 ARG A C 1
ATOM 1381 O O . ARG A 1 171 ? -18.003 0.298 28.054 1.00 87.50 171 ARG A O 1
ATOM 1388 N N . ARG A 1 172 ? -18.035 -1.609 26.879 1.00 91.94 172 ARG A N 1
ATOM 1389 C CA . ARG A 1 172 ? -17.039 -2.332 27.694 1.00 91.94 172 ARG A CA 1
ATOM 1390 C C . ARG A 1 172 ? -15.596 -2.100 27.244 1.00 91.94 172 ARG A C 1
ATOM 1392 O O . ARG A 1 172 ? -14.682 -2.507 27.953 1.00 91.94 172 ARG A O 1
ATOM 1399 N N . TRP A 1 173 ? -15.393 -1.483 26.085 1.00 91.44 173 TRP A N 1
ATOM 1400 C CA . TRP A 1 173 ? -14.078 -1.225 25.513 1.00 91.44 173 TRP A CA 1
ATOM 1401 C C . TRP A 1 173 ? -13.814 0.274 25.440 1.00 91.44 173 TRP A C 1
ATOM 1403 O O . TRP A 1 173 ? -14.733 1.088 25.385 1.00 91.44 173 TRP A O 1
ATOM 1413 N N . SER A 1 174 ? -12.532 0.640 25.452 1.00 94.31 174 SER A N 1
ATOM 1414 C CA . SER A 1 174 ? -12.138 2.023 25.196 1.00 94.31 174 SER A CA 1
ATOM 1415 C C . SER A 1 174 ? -12.601 2.440 23.794 1.00 94.31 174 SER A C 1
ATOM 1417 O O . SER A 1 174 ? -12.396 1.660 22.861 1.00 94.31 174 SER A O 1
ATOM 1419 N N . PRO A 1 175 ? -13.112 3.670 23.600 1.00 95.50 175 PRO A N 1
ATOM 1420 C CA . PRO A 1 175 ? -13.453 4.190 22.274 1.00 95.50 175 PRO A CA 1
ATOM 1421 C C . PRO A 1 175 ? -12.265 4.311 21.305 1.00 95.50 175 PRO A C 1
ATOM 1423 O O . PRO A 1 175 ? -12.455 4.650 20.146 1.00 95.50 175 PRO A O 1
ATOM 1426 N N . TYR A 1 176 ? -11.041 4.063 21.774 1.00 96.44 176 TYR A N 1
ATOM 1427 C CA . TYR A 1 176 ? -9.816 4.071 20.969 1.00 96.44 176 TYR A CA 1
ATOM 1428 C C . TYR A 1 176 ? -9.231 2.666 20.770 1.00 96.44 176 TYR A C 1
ATOM 1430 O O . TYR A 1 176 ? -8.113 2.512 20.273 1.00 96.44 176 TYR A O 1
ATOM 1438 N N . ASN A 1 177 ? -9.937 1.626 21.223 1.00 95.00 177 ASN A N 1
ATOM 1439 C CA . ASN A 1 177 ? -9.463 0.252 21.151 1.00 95.00 177 ASN A CA 1
ATOM 1440 C C . ASN A 1 177 ? -9.359 -0.231 19.701 1.00 95.00 177 ASN A C 1
ATOM 1442 O O . ASN A 1 177 ? -10.277 -0.054 18.911 1.00 95.00 177 ASN A O 1
ATOM 1446 N N . TYR A 1 178 ? -8.259 -0.912 19.394 1.00 96.19 178 TYR A N 1
ATOM 1447 C CA . TYR A 1 178 ? -8.095 -1.619 18.137 1.00 96.19 178 TYR A CA 1
ATOM 1448 C C . TYR A 1 178 ? -8.391 -3.107 18.336 1.00 96.19 178 TYR A C 1
ATOM 1450 O O . TYR A 1 178 ? -7.750 -3.753 19.172 1.00 96.19 178 TYR A O 1
ATOM 1458 N N . VAL A 1 179 ? -9.367 -3.631 17.587 1.00 95.50 179 VAL A N 1
ATOM 1459 C CA . VAL A 1 179 ? -9.696 -5.064 17.437 1.00 95.50 179 VAL A CA 1
ATOM 1460 C C . VAL A 1 179 ? -9.701 -5.884 18.737 1.00 95.50 179 VAL A C 1
ATOM 1462 O O . VAL A 1 179 ? -9.178 -6.996 18.812 1.00 95.50 179 VAL A O 1
ATOM 1465 N N . MET A 1 180 ? -10.271 -5.324 19.808 1.00 94.00 180 MET A N 1
ATOM 1466 C CA . MET A 1 180 ? -10.359 -5.953 21.137 1.00 94.00 180 MET A CA 1
ATOM 1467 C C . MET A 1 180 ? -8.988 -6.353 21.712 1.00 94.00 180 MET A C 1
ATOM 1469 O O . MET A 1 180 ? -8.877 -7.302 22.485 1.00 94.00 180 MET A O 1
ATOM 1473 N N . ASN A 1 181 ? -7.932 -5.619 21.335 1.00 95.31 181 ASN A N 1
ATOM 1474 C CA . ASN A 1 181 ? -6.531 -5.916 21.650 1.00 95.31 181 ASN A CA 1
ATOM 1475 C C . ASN A 1 181 ? -6.055 -7.301 21.167 1.00 95.31 181 ASN A C 1
ATOM 1477 O O . ASN A 1 181 ? -5.130 -7.864 21.752 1.00 95.31 181 ASN A O 1
ATOM 1481 N N . ASN A 1 182 ? -6.648 -7.851 20.102 1.00 96.06 182 ASN A N 1
ATOM 1482 C CA . ASN A 1 182 ? -6.226 -9.128 19.520 1.00 96.06 182 ASN A CA 1
ATOM 1483 C C . ASN A 1 182 ? -5.945 -9.017 18.005 1.00 96.06 182 ASN A C 1
ATOM 1485 O O . ASN A 1 182 ? -6.649 -9.620 17.188 1.00 96.06 182 ASN A O 1
ATOM 1489 N N . PRO A 1 183 ? -4.903 -8.257 17.616 1.00 96.38 183 PRO A N 1
ATOM 1490 C CA . PRO A 1 183 ? -4.592 -7.968 16.214 1.00 96.38 183 PRO A CA 1
ATOM 1491 C C . PRO A 1 183 ? -3.953 -9.139 15.460 1.00 96.38 183 PRO A C 1
ATOM 1493 O O . PRO A 1 183 ? -3.777 -9.069 14.254 1.00 96.38 183 PRO A O 1
ATOM 1496 N N . LEU A 1 184 ? -3.618 -10.236 16.147 1.00 95.44 184 LEU A N 1
ATOM 1497 C CA . LEU A 1 184 ? -3.137 -11.461 15.498 1.00 95.44 184 LEU A CA 1
ATOM 1498 C C . LEU A 1 184 ? -4.277 -12.286 14.885 1.00 95.44 184 LEU A C 1
ATOM 1500 O O . LEU A 1 184 ? -4.032 -13.164 14.054 1.00 95.44 184 LEU A O 1
ATOM 1504 N N . ARG A 1 185 ? -5.515 -12.035 15.327 1.00 95.00 185 ARG A N 1
ATOM 1505 C CA . ARG A 1 185 ? -6.705 -12.795 14.931 1.00 95.00 185 ARG A CA 1
ATOM 1506 C C . ARG A 1 185 ? -7.740 -11.956 14.190 1.00 95.00 185 ARG A C 1
ATOM 1508 O O . ARG A 1 185 ? -8.508 -12.516 13.413 1.00 95.00 185 ARG A O 1
ATOM 1515 N N . PHE A 1 186 ? -7.800 -10.658 14.463 1.00 95.50 186 PHE A N 1
ATOM 1516 C CA . PHE A 1 186 ? -8.862 -9.788 13.976 1.00 95.50 186 PHE A CA 1
ATOM 1517 C C . PHE A 1 186 ? -8.299 -8.584 13.229 1.00 95.50 186 PHE A C 1
ATOM 1519 O O . PHE A 1 186 ? -7.234 -8.073 13.564 1.00 95.50 186 PHE A O 1
ATOM 1526 N N . ILE A 1 187 ? -9.078 -8.121 12.255 1.00 95.50 187 ILE A N 1
ATOM 1527 C CA . ILE A 1 187 ? -8.811 -6.945 11.430 1.00 95.50 187 ILE A CA 1
ATOM 1528 C C . ILE A 1 187 ? -10.049 -6.064 11.498 1.00 95.50 187 ILE A C 1
ATOM 1530 O O . ILE A 1 187 ? -11.170 -6.573 11.500 1.00 95.50 187 ILE A O 1
ATOM 1534 N N . ASP A 1 188 ? -9.838 -4.755 11.522 1.00 95.19 188 ASP A N 1
ATOM 1535 C CA . ASP A 1 188 ? -10.898 -3.785 11.282 1.00 95.19 188 ASP A CA 1
ATOM 1536 C C . ASP A 1 188 ? -10.968 -3.459 9.771 1.00 95.19 188 ASP A C 1
ATOM 1538 O O . ASP A 1 188 ? -9.982 -2.973 9.214 1.00 95.19 188 ASP A O 1
ATOM 1542 N N . PRO A 1 189 ? -12.066 -3.756 9.055 1.00 94.75 189 PRO A N 1
ATOM 1543 C CA . PRO A 1 189 ? -12.124 -3.539 7.610 1.00 94.75 189 PRO A CA 1
ATOM 1544 C C . PRO A 1 189 ? -12.234 -2.072 7.182 1.00 94.75 189 PRO A C 1
ATOM 1546 O O . PRO A 1 189 ? -11.768 -1.743 6.091 1.00 94.75 189 PRO A O 1
ATOM 1549 N N . ASP A 1 190 ? -12.856 -1.203 7.977 1.00 94.38 190 ASP A N 1
ATOM 1550 C CA . ASP A 1 190 ? -13.254 0.153 7.552 1.00 94.38 190 ASP A CA 1
ATOM 1551 C C . ASP A 1 190 ? -13.039 1.241 8.620 1.00 94.38 190 ASP A C 1
ATOM 1553 O O . ASP A 1 190 ? -13.271 2.429 8.370 1.00 94.38 190 ASP A O 1
ATOM 1557 N N . GLY A 1 191 ? -12.552 0.852 9.797 1.00 93.69 191 GLY A N 1
ATOM 1558 C CA . GLY A 1 191 ? -12.278 1.728 10.921 1.00 93.69 191 GLY A CA 1
ATOM 1559 C C . GLY A 1 191 ? -13.537 2.205 11.635 1.00 93.69 191 GLY A C 1
ATOM 1560 O O . GLY A 1 191 ? -13.507 3.322 12.151 1.00 93.69 191 GLY A O 1
ATOM 1561 N N . ARG A 1 192 ? -14.632 1.438 11.666 1.00 90.00 192 ARG A N 1
ATOM 1562 C CA . ARG A 1 192 ? -15.890 1.807 12.348 1.00 90.00 192 ARG A CA 1
ATOM 1563 C C . ARG A 1 192 ? -16.225 0.969 13.573 1.00 90.00 192 ARG A C 1
ATOM 1565 O O . ARG A 1 192 ? -15.634 -0.108 13.774 1.00 90.00 192 ARG A O 1
#

Sequence (192 aa):
MKKLFGGLQTDYLDGFQYKFTYAWEDETGTMTTDGMKLRIIPTPEGYFDGLRNRYFYNYTDHLGNIRLSYSDANGDAIVTGDIVIENCQTFPDGSTACNNYITPGEAEGANNYYPFGLMHNAQSYNFDNAYNYKYNGKELQETGMYDYGARFYMPDIGRWGVVDPLAEKYRRWSPYNYVMNNPLRFIDPDGR

Mean predicted aligned error: 6.91 Å

Radius of gyration: 20.85 Å; Cα contacts (8 Å, |Δi|>4): 350; chains: 1; bounding box: 67×36×55 Å

Foldseek 3Di:
DWDADPNKIWDADPNWIWTWDPWDADPVRDIDHTDTDTAWDDDPQFIAGPVLRFTWGFDADPLRFGFWIAGPQVPPPDLDPFDFDWDWDQDPVRDIDTDTDTRDRSTLDGFDADLLRHTPDPDPDVRPPPQQQGGSRFGQDPVRWTQLAVFTARSVVSWTPDFQPVCVVVVVDGSTHDPVPRSVPDDDNRRD

Nearest PDB structures (foldseek):
  5kis-assembly1_B  TM=7.030E-01  e=4.336E-07  Yersinia entomophaga
  6l7i-assembly1_G  TM=6.860E-01  e=7.552E-07  Photorhabdus luminescens
  6sup-assembly1_A  TM=6.655E-01  e=6.394E-07  Photorhabdus luminescens
  8qjd-assembly1_A  TM=5.313E-01  e=7.557E-05  Salmonella bongori N268-08
  8qjd-assembly2_B  TM=5.364E-01  e=1.114E-04  Salmonella bongori N268-08

Solvent-accessible surface area (backbone atoms only — not comparable to full-atom values): 11234 Å² total; per-residue (Å²): 92,78,47,78,56,99,88,46,44,38,39,41,57,98,76,28,35,28,35,57,41,77,56,49,68,47,101,84,71,50,73,49,75,59,46,78,38,67,36,39,42,69,50,99,56,31,33,34,33,55,80,76,72,41,63,33,41,45,46,57,50,100,70,42,29,43,36,33,33,29,22,64,62,88,71,82,84,66,71,46,66,72,45,74,46,76,50,72,49,74,45,99,87,73,50,72,53,70,50,77,43,70,53,74,34,19,48,34,44,75,51,44,60,43,73,52,50,28,74,52,78,88,70,91,70,93,53,88,58,84,70,46,55,30,55,63,62,23,38,51,42,96,88,66,29,30,48,36,80,70,37,48,34,33,26,87,81,44,28,41,78,54,76,39,88,52,33,85,81,43,76,92,53,62,46,36,63,41,55,88,79,38,53,88,81,43,80,74,90,45,46,106